Protein AF-A0A2S8FLD5-F1 (afdb_monomer_lite)

pLDDT: mean 77.01, std 14.25, range [37.88, 95.06]

Sequence (258 aa):
MNPDQPNADDIAAAADDPAMPPFTLRMLLVWVGICAVLLEFWRQSDSLPRDLPWQSLLGIQLILWSAGLSGLGMRLWWWKQGRNIPWQPGHWLLCLVGCIGLSAILTKLVQLLFWRVDPFPNEIGLWIQTNIPLAISSATSLVMWGVVFFAPMRHVWRLAILPDAILRAFSWGMTVFSGFAALLMDPNQSMAKFVLFSSYVSISTIRPLPILILALWDGVMNQRPRDWMHWAGVAAWSLLMLFPFLTALVVTLTGTND

Structure (mmCIF, N/CA/C/O backbone):
data_AF-A0A2S8FLD5-F1
#
_entry.id   AF-A0A2S8FLD5-F1
#
loop_
_atom_site.group_PDB
_atom_site.id
_atom_site.type_symbol
_atom_site.label_atom_id
_atom_site.label_alt_id
_atom_site.label_comp_id
_atom_site.label_asym_id
_atom_site.label_entity_id
_atom_site.label_seq_id
_atom_site.pdbx_PDB_ins_code
_atom_site.Cartn_x
_atom_site.Cartn_y
_atom_site.Cartn_z
_atom_site.occupancy
_atom_site.B_iso_or_equiv
_atom_site.auth_seq_id
_atom_site.auth_comp_id
_atom_site.auth_asym_id
_atom_site.auth_atom_id
_atom_site.pdbx_PDB_model_num
ATOM 1 N N . MET A 1 1 ? -11.614 4.992 52.021 1.00 45.34 1 MET A N 1
ATOM 2 C CA . MET A 1 1 ? -11.778 5.541 50.658 1.00 45.34 1 MET A CA 1
ATOM 3 C C . MET A 1 1 ? -10.534 5.181 49.880 1.00 45.34 1 MET A C 1
ATOM 5 O O . MET A 1 1 ? -9.449 5.481 50.359 1.00 45.34 1 MET A O 1
ATOM 9 N N . ASN A 1 2 ? -10.690 4.442 48.783 1.00 38.19 2 ASN A N 1
ATOM 10 C CA . ASN A 1 2 ? -9.573 4.006 47.953 1.00 38.19 2 ASN A CA 1
ATOM 11 C C . ASN A 1 2 ? -9.223 5.156 46.985 1.00 38.19 2 ASN A C 1
ATOM 13 O O . ASN A 1 2 ? -10.111 5.546 46.230 1.00 38.19 2 ASN A O 1
ATOM 17 N N . PRO A 1 3 ? -8.008 5.731 47.017 1.00 49.28 3 PRO A N 1
ATOM 18 C CA . PRO A 1 3 ? -7.628 6.863 46.162 1.00 49.28 3 PRO A CA 1
ATOM 19 C C . PRO A 1 3 ? -7.511 6.515 44.664 1.00 49.28 3 PRO A C 1
ATOM 21 O O . PRO A 1 3 ? -7.295 7.410 43.858 1.00 49.28 3 PRO A O 1
ATOM 24 N N . ASP A 1 4 ? -7.707 5.246 44.290 1.00 50.84 4 ASP A N 1
ATOM 25 C CA . ASP A 1 4 ? -7.587 4.748 42.911 1.00 50.84 4 ASP A CA 1
ATOM 26 C C . ASP A 1 4 ? -8.926 4.601 42.163 1.00 50.84 4 ASP A C 1
ATOM 28 O O . ASP A 1 4 ? -8.962 4.064 41.053 1.00 50.84 4 ASP A O 1
ATOM 32 N N . GLN A 1 5 ? -10.050 5.037 42.743 1.00 51.69 5 GLN A N 1
ATOM 33 C CA . GLN A 1 5 ? -11.307 5.114 41.993 1.00 51.69 5 GLN A CA 1
ATOM 34 C C . GLN A 1 5 ? -11.399 6.470 41.280 1.00 51.69 5 GLN A C 1
ATOM 36 O O . GLN A 1 5 ? -11.462 7.487 41.972 1.00 51.69 5 GLN A O 1
ATOM 41 N N . PRO A 1 6 ? -11.414 6.513 39.930 1.00 45.97 6 PRO A N 1
ATOM 42 C CA . PRO A 1 6 ? -11.627 7.759 39.204 1.00 45.97 6 PRO A CA 1
ATOM 43 C C . PRO A 1 6 ? -12.961 8.363 39.636 1.00 45.97 6 PRO A C 1
ATOM 45 O O . PRO A 1 6 ? -13.967 7.654 39.760 1.00 45.97 6 PRO A O 1
ATOM 48 N N . ASN A 1 7 ? -12.936 9.660 39.928 1.00 55.94 7 ASN A N 1
ATOM 49 C CA . ASN A 1 7 ? -14.075 10.371 40.478 1.00 55.94 7 ASN A CA 1
ATOM 50 C C . ASN A 1 7 ? -15.217 10.335 39.447 1.00 55.94 7 ASN A C 1
ATOM 52 O O . ASN A 1 7 ? -14.966 10.404 38.244 1.00 55.94 7 ASN A O 1
ATOM 56 N N . ALA A 1 8 ? -16.474 10.211 39.880 1.00 50.97 8 ALA A N 1
ATOM 57 C CA . ALA A 1 8 ? -17.614 10.148 38.951 1.00 50.97 8 ALA A CA 1
ATOM 58 C C . ALA A 1 8 ? -17.691 11.390 38.035 1.00 50.97 8 ALA A C 1
ATOM 60 O O . ALA A 1 8 ? -18.156 11.305 36.898 1.00 50.97 8 ALA A O 1
ATOM 61 N N . ASP A 1 9 ? -17.132 12.505 38.503 1.00 49.38 9 ASP A N 1
ATOM 62 C CA . ASP A 1 9 ? -17.003 13.758 37.764 1.00 49.38 9 ASP A CA 1
ATOM 63 C C . ASP A 1 9 ? -15.918 13.699 36.665 1.00 49.38 9 ASP A C 1
ATOM 65 O O . ASP A 1 9 ? -16.082 14.323 35.620 1.00 49.38 9 ASP A O 1
ATOM 69 N N . ASP A 1 10 ? -14.869 12.876 36.819 1.00 45.72 10 ASP A N 1
ATOM 70 C CA . ASP A 1 10 ? -13.863 12.624 35.769 1.00 45.72 10 ASP A CA 1
ATOM 71 C C . ASP A 1 10 ? -14.435 11.740 34.645 1.00 45.72 10 ASP A C 1
ATOM 73 O O . ASP A 1 10 ? -14.044 11.850 33.481 1.00 45.72 10 ASP A O 1
ATOM 77 N N . ILE A 1 11 ? -15.401 10.876 34.979 1.00 49.56 11 ILE A N 1
ATOM 78 C CA . ILE A 1 11 ? -16.135 10.045 34.012 1.00 49.56 11 ILE A CA 1
ATOM 79 C C . ILE A 1 11 ? -17.145 10.902 33.232 1.00 49.56 11 ILE A C 1
ATOM 81 O O . ILE A 1 11 ? -17.325 10.692 32.032 1.00 49.56 11 ILE A O 1
ATOM 85 N N . ALA A 1 12 ? -17.758 11.898 33.881 1.00 45.62 12 ALA A N 1
ATOM 86 C CA . ALA A 1 12 ? -18.627 12.873 33.224 1.00 45.62 12 ALA A CA 1
ATOM 87 C C . ALA A 1 12 ? -17.834 13.854 32.337 1.00 45.62 12 ALA A C 1
ATOM 89 O O . ALA A 1 12 ? -18.257 14.132 31.218 1.00 45.62 12 ALA A O 1
ATOM 90 N N . ALA A 1 13 ? -16.644 14.294 32.762 1.00 41.56 13 ALA A N 1
ATOM 91 C CA . ALA A 1 13 ? -15.757 15.121 31.937 1.00 41.56 13 ALA A CA 1
ATOM 92 C C . ALA A 1 13 ? -15.189 14.367 30.715 1.00 41.56 13 ALA A C 1
ATOM 94 O O . ALA A 1 13 ? -14.926 14.976 29.680 1.00 41.56 13 ALA A O 1
ATOM 95 N N . ALA A 1 14 ? -15.055 13.037 30.790 1.00 43.56 14 ALA A N 1
ATOM 96 C CA . ALA A 1 14 ? -14.698 12.194 29.646 1.00 43.56 14 ALA A CA 1
ATOM 97 C C . ALA A 1 14 ? -15.869 11.933 28.674 1.00 43.56 14 ALA A C 1
ATOM 99 O O . ALA A 1 14 ? -15.641 11.434 27.570 1.00 43.56 14 ALA A O 1
ATOM 100 N N . ALA A 1 15 ? -17.110 12.252 29.062 1.00 41.06 15 ALA A N 1
ATOM 101 C CA . ALA A 1 15 ? -18.289 12.117 28.206 1.00 41.06 15 ALA A CA 1
ATOM 102 C C . ALA A 1 15 ? -18.503 13.328 27.271 1.00 41.06 15 ALA A C 1
ATOM 104 O O . ALA A 1 15 ? -19.214 13.192 26.277 1.00 41.06 15 ALA A O 1
ATOM 105 N N . ASP A 1 16 ? -17.843 14.460 27.548 1.00 37.88 16 ASP A N 1
ATOM 106 C CA . ASP A 1 16 ? -17.910 15.709 26.767 1.00 37.88 16 ASP A CA 1
ATOM 107 C C . ASP A 1 16 ? -16.672 15.961 25.875 1.00 37.88 16 ASP A C 1
ATOM 109 O O . ASP A 1 16 ? -16.556 17.009 25.235 1.00 37.88 16 ASP A O 1
ATOM 113 N N . ASP A 1 17 ? -15.742 15.005 25.778 1.00 43.38 17 ASP A N 1
ATOM 114 C CA . ASP A 1 17 ? -14.592 15.106 24.868 1.00 43.38 17 ASP A CA 1
ATOM 115 C C . ASP A 1 17 ? -15.106 14.970 23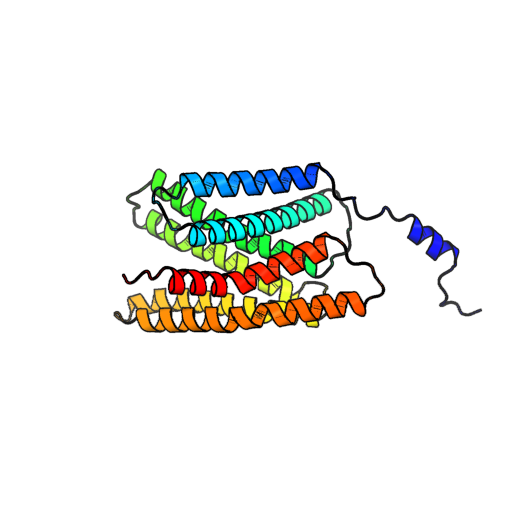.419 1.00 43.38 17 ASP A C 1
ATOM 117 O O . ASP A 1 17 ? -15.796 13.989 23.112 1.00 43.38 17 ASP A O 1
ATOM 121 N N . PRO A 1 18 ? -14.866 15.946 22.515 1.00 46.34 18 PRO A N 1
ATOM 122 C CA . PRO A 1 18 ? -15.622 16.076 21.284 1.00 46.34 18 PRO A CA 1
ATOM 123 C C . PRO A 1 18 ? -15.432 14.821 20.451 1.00 46.34 18 PRO A C 1
ATOM 125 O O . PRO A 1 18 ? -14.356 14.552 19.905 1.00 46.34 18 PRO A O 1
ATOM 128 N N . ALA A 1 19 ? -16.530 14.070 20.388 1.00 52.62 19 ALA A N 1
ATOM 129 C CA . ALA A 1 19 ? -16.703 12.875 19.607 1.00 52.62 19 ALA A CA 1
ATOM 130 C C . ALA A 1 19 ? -15.971 13.031 18.277 1.00 52.62 19 ALA A C 1
ATOM 132 O O . ALA A 1 19 ? -16.162 14.002 17.539 1.00 52.62 19 ALA A O 1
ATOM 133 N N . MET A 1 20 ? -15.089 12.069 18.027 1.00 53.31 20 MET A N 1
ATOM 134 C CA . MET A 1 20 ? -14.441 11.797 16.756 1.00 53.31 20 MET A CA 1
ATOM 135 C C . MET A 1 20 ? -15.226 12.395 15.580 1.00 53.31 20 MET A C 1
ATOM 137 O O . MET A 1 20 ? -16.418 12.103 15.451 1.00 53.31 20 MET A O 1
ATOM 141 N N . PRO A 1 21 ? -14.602 13.249 14.747 1.00 57.69 21 PRO A N 1
ATOM 142 C CA . PRO A 1 21 ? -15.335 14.050 13.783 1.00 57.69 21 PRO A CA 1
ATOM 143 C C . PRO A 1 21 ? -16.207 13.130 12.920 1.00 57.69 21 PRO A C 1
ATOM 145 O O . PRO A 1 21 ? -15.673 12.173 12.344 1.00 57.69 21 PRO A O 1
ATOM 148 N N . PRO A 1 22 ? -17.527 13.385 12.843 1.00 63.06 22 PRO A N 1
ATOM 149 C CA . PRO A 1 22 ? -18.427 12.542 12.073 1.00 63.06 22 PRO A CA 1
ATOM 150 C C . PRO A 1 22 ? -17.933 12.472 10.631 1.00 63.06 22 PRO A C 1
ATOM 152 O O . PRO A 1 22 ? -17.330 13.425 10.129 1.00 63.06 22 PRO A O 1
ATOM 155 N N . PHE A 1 23 ? -18.169 11.342 9.963 1.00 62.31 23 PHE A N 1
ATOM 156 C CA . PHE A 1 23 ? -17.836 11.190 8.550 1.00 62.31 23 PHE A CA 1
ATOM 157 C C . PHE A 1 23 ? -18.487 12.331 7.758 1.00 62.31 23 PHE A C 1
ATOM 159 O O . PHE A 1 23 ? -19.708 12.396 7.622 1.00 62.31 23 PHE A O 1
ATOM 166 N N . THR A 1 24 ? -17.679 13.288 7.300 1.00 69.56 24 THR A N 1
ATOM 167 C CA . THR A 1 24 ? -18.210 14.493 6.654 1.00 69.56 24 THR A CA 1
ATOM 168 C C . THR A 1 24 ? -18.365 14.271 5.157 1.00 69.56 24 THR A C 1
ATOM 170 O O . THR A 1 24 ? -17.561 13.588 4.526 1.00 69.56 24 THR A O 1
ATOM 173 N N . LEU A 1 25 ? -19.337 14.946 4.542 1.00 66.81 25 LEU A N 1
ATOM 174 C CA . LEU A 1 25 ? -19.495 14.953 3.085 1.00 66.81 25 LEU A CA 1
ATOM 175 C C . LEU A 1 25 ? -18.201 15.385 2.365 1.00 66.81 25 LEU A C 1
ATOM 177 O O . LEU A 1 25 ? -17.871 14.868 1.306 1.00 66.81 25 LEU A O 1
ATOM 181 N N . ARG A 1 26 ? -17.414 16.286 2.969 1.00 68.69 26 ARG A N 1
ATOM 182 C CA . ARG A 1 26 ? -16.113 16.721 2.430 1.00 68.69 26 ARG A CA 1
ATOM 183 C C . ARG A 1 26 ? -15.109 15.572 2.342 1.00 68.69 26 ARG A C 1
ATOM 185 O O . ARG A 1 26 ? -14.369 15.492 1.371 1.00 68.69 26 ARG A O 1
ATOM 192 N N . MET A 1 27 ? -15.101 14.677 3.329 1.00 67.19 27 MET A N 1
ATOM 193 C CA . MET A 1 27 ? -14.246 13.487 3.342 1.00 67.19 27 MET A CA 1
ATOM 194 C C . MET A 1 27 ? -14.635 12.505 2.233 1.00 67.19 27 MET A C 1
ATOM 196 O O . MET A 1 27 ? -13.754 11.992 1.544 1.00 67.19 27 MET A O 1
ATOM 200 N N . LEU A 1 28 ? -15.940 12.317 2.007 1.00 69.25 28 LEU A N 1
ATOM 201 C CA . LEU A 1 28 ? -16.456 11.544 0.875 1.00 69.25 28 LEU A CA 1
ATOM 202 C C . LEU A 1 28 ? -16.054 12.180 -0.463 1.00 69.25 28 LEU A C 1
ATOM 204 O O . LEU A 1 28 ? -15.576 11.481 -1.344 1.00 69.25 28 LEU A O 1
ATOM 208 N N . LEU A 1 29 ? -16.199 13.500 -0.611 1.00 69.62 29 LEU A N 1
ATOM 209 C CA . LEU A 1 29 ? -15.852 14.213 -1.845 1.00 69.62 29 LEU A CA 1
ATOM 210 C C . LEU A 1 29 ? -14.354 14.150 -2.160 1.00 69.62 29 LEU A C 1
ATOM 212 O O . LEU A 1 29 ? -13.991 13.996 -3.321 1.00 69.62 29 LEU A O 1
ATOM 216 N N . VAL A 1 30 ? -13.484 14.223 -1.146 1.00 70.44 30 VAL A N 1
ATOM 217 C CA . VAL A 1 30 ? -12.037 14.016 -1.324 1.00 70.44 30 VAL A CA 1
ATOM 218 C C . VAL A 1 30 ? -11.757 12.591 -1.795 1.00 70.44 30 VAL A C 1
ATOM 220 O O . VAL A 1 30 ? -10.992 12.406 -2.738 1.00 70.44 30 VAL A O 1
ATOM 223 N N . TRP A 1 31 ? -12.409 11.592 -1.194 1.00 69.75 31 TRP A N 1
ATOM 224 C CA . TRP A 1 31 ? -12.248 10.200 -1.606 1.00 69.75 31 TRP A CA 1
ATOM 225 C C . TRP A 1 31 ? -12.741 9.962 -3.037 1.00 69.75 31 TRP A C 1
ATOM 227 O O . TRP A 1 31 ? -11.999 9.431 -3.858 1.00 69.75 31 TRP A O 1
ATOM 237 N N . VAL A 1 32 ? -13.948 10.423 -3.368 1.00 68.56 32 VAL A N 1
ATOM 238 C CA . VAL A 1 32 ? -14.516 10.342 -4.721 1.00 68.56 32 VAL A CA 1
ATOM 239 C C . VAL A 1 32 ? -13.646 11.096 -5.725 1.00 68.56 32 VAL A C 1
ATOM 241 O O . VAL A 1 32 ? -13.417 10.588 -6.817 1.00 68.56 32 VAL A O 1
ATOM 244 N N . GLY A 1 33 ? -13.114 12.264 -5.359 1.00 64.19 33 GLY A N 1
ATOM 245 C CA . GLY A 1 33 ? -12.218 13.047 -6.207 1.00 64.19 33 GLY A CA 1
ATOM 246 C C . GLY A 1 33 ? -10.910 12.319 -6.511 1.00 64.19 33 GLY A C 1
ATOM 247 O O . GLY A 1 33 ? -10.516 12.238 -7.672 1.00 64.19 33 GLY A O 1
ATOM 248 N N . ILE A 1 34 ? -10.262 11.734 -5.499 1.00 73.38 34 ILE A N 1
ATOM 249 C CA . ILE A 1 34 ? -9.042 10.939 -5.702 1.00 73.38 34 ILE A CA 1
ATOM 250 C C . ILE A 1 34 ? -9.360 9.693 -6.545 1.00 73.38 34 ILE A C 1
ATOM 252 O O . ILE A 1 34 ? -8.641 9.426 -7.506 1.00 73.38 34 ILE A O 1
ATOM 256 N N . CYS A 1 35 ? -10.459 8.983 -6.265 1.00 74.44 35 CYS A N 1
ATOM 257 C CA . CYS A 1 35 ? -10.908 7.839 -7.065 1.00 74.44 35 CYS A CA 1
ATOM 258 C C . CYS A 1 35 ? -11.125 8.238 -8.528 1.00 74.44 35 CYS A C 1
ATOM 260 O O . CYS A 1 35 ? -10.630 7.563 -9.424 1.00 74.44 35 CYS A O 1
ATOM 262 N N . ALA A 1 36 ? -11.838 9.337 -8.775 1.00 61.72 36 ALA A N 1
ATOM 263 C CA . ALA A 1 36 ? -12.141 9.817 -10.116 1.00 61.72 36 ALA A CA 1
ATOM 264 C C . ALA A 1 36 ? -10.869 10.193 -10.885 1.00 61.72 36 ALA A C 1
ATOM 266 O O . ALA A 1 36 ? -10.721 9.795 -12.035 1.00 61.72 36 ALA A O 1
ATOM 267 N N . VAL A 1 37 ? -9.924 10.894 -10.248 1.00 64.94 37 VAL A N 1
ATOM 268 C CA . VAL A 1 37 ? -8.632 11.234 -10.865 1.00 64.94 37 VAL A CA 1
ATOM 269 C C . VAL A 1 37 ? -7.837 9.975 -11.197 1.00 64.94 37 VAL A C 1
ATOM 271 O O . VAL A 1 37 ? -7.275 9.882 -12.283 1.00 64.94 37 VAL A O 1
ATOM 274 N N . LEU A 1 38 ? -7.802 8.994 -10.295 1.00 73.19 38 LEU A N 1
ATOM 275 C CA . LEU A 1 38 ? -7.092 7.737 -10.522 1.00 73.19 38 LEU A CA 1
ATOM 276 C C . LEU A 1 38 ? -7.719 6.906 -11.647 1.00 73.19 38 LEU A C 1
ATOM 278 O O . LEU A 1 38 ? -6.993 6.373 -12.485 1.00 73.19 38 LEU A O 1
ATOM 282 N N . LEU A 1 39 ? -9.049 6.826 -11.689 1.00 72.44 39 LEU A N 1
ATOM 283 C CA . LEU A 1 39 ? -9.783 6.136 -12.750 1.00 72.44 39 LEU A CA 1
ATOM 284 C C . LEU A 1 39 ? -9.623 6.837 -14.101 1.00 72.44 39 LEU A C 1
ATOM 286 O O . LEU A 1 39 ? -9.410 6.165 -15.105 1.00 72.44 39 LEU A O 1
ATOM 290 N N . GLU A 1 40 ? -9.668 8.169 -14.137 1.00 68.50 40 GLU A N 1
ATOM 291 C CA . GLU A 1 40 ? -9.455 8.941 -15.365 1.00 68.50 40 GLU A CA 1
ATOM 292 C C . GLU A 1 40 ? -8.008 8.832 -15.855 1.00 68.50 40 GLU A C 1
ATOM 294 O O . GLU A 1 40 ? -7.767 8.623 -17.042 1.00 68.50 40 GLU A O 1
ATOM 299 N N . PHE A 1 41 ? -7.035 8.899 -14.945 1.00 63.53 41 PHE A N 1
ATOM 300 C CA . PHE A 1 41 ? -5.627 8.689 -15.271 1.00 63.53 41 PHE A CA 1
ATOM 301 C C . PHE A 1 41 ? -5.386 7.295 -15.856 1.00 63.53 41 PHE A C 1
ATOM 303 O O . PHE A 1 41 ? -4.655 7.147 -16.836 1.00 63.53 41 PHE A O 1
ATOM 310 N N . TRP A 1 42 ? -6.039 6.274 -15.297 1.00 67.75 42 TRP A N 1
ATOM 311 C CA . TRP A 1 42 ? -6.005 4.928 -15.856 1.00 67.75 42 TRP A CA 1
ATOM 312 C C . TRP A 1 42 ? -6.662 4.865 -17.239 1.00 67.75 42 TRP A C 1
ATOM 314 O O . TRP A 1 42 ? -6.032 4.376 -18.175 1.00 67.75 42 TRP A O 1
ATOM 324 N N . ARG A 1 43 ? -7.863 5.434 -17.401 1.00 67.44 43 ARG A N 1
ATOM 325 C CA . ARG A 1 43 ? -8.578 5.489 -18.687 1.00 67.44 43 ARG A CA 1
ATOM 326 C C . ARG A 1 43 ? -7.738 6.133 -19.792 1.00 67.44 43 ARG A C 1
ATOM 328 O O . ARG A 1 43 ? -7.812 5.709 -20.937 1.00 67.44 43 ARG A O 1
ATOM 335 N N . GLN A 1 44 ? -6.951 7.157 -19.464 1.00 61.97 44 GLN A N 1
ATOM 336 C CA . GLN A 1 44 ? -6.051 7.814 -20.418 1.00 61.97 44 GLN A CA 1
ATOM 337 C C . GLN A 1 44 ? -4.780 7.004 -20.714 1.00 61.97 44 GLN A C 1
ATOM 339 O O . GLN A 1 44 ? -4.170 7.199 -21.763 1.00 61.97 44 GLN A O 1
ATOM 344 N N . SER A 1 45 ? -4.372 6.120 -19.801 1.00 57.06 45 SER A N 1
ATOM 345 C CA . SER A 1 45 ? -3.140 5.330 -19.911 1.00 57.06 45 SER A CA 1
ATOM 346 C C . SER A 1 45 ? -3.334 3.983 -20.620 1.00 57.06 45 SER A C 1
ATOM 348 O O . SER A 1 45 ? -2.359 3.436 -21.131 1.00 57.06 45 SER A O 1
ATOM 350 N N . ASP A 1 46 ? -4.554 3.434 -20.650 1.00 58.25 46 ASP A N 1
ATOM 351 C CA . ASP A 1 46 ? -4.881 2.174 -21.337 1.00 58.25 46 ASP A CA 1
ATOM 352 C C . ASP A 1 46 ? -5.542 2.479 -22.697 1.00 58.25 46 ASP A C 1
ATOM 354 O O . ASP A 1 46 ? -6.720 2.817 -22.783 1.00 58.25 46 ASP A O 1
ATOM 358 N N . SER A 1 47 ? -4.771 2.375 -23.784 1.00 49.03 47 SER A N 1
ATOM 359 C CA . SER A 1 47 ? -5.265 2.499 -25.167 1.00 49.03 47 SER A CA 1
ATOM 360 C C . SER A 1 47 ? -5.696 1.161 -25.783 1.00 49.03 47 SER A C 1
ATOM 362 O O . SER A 1 47 ? -6.162 1.129 -26.923 1.00 49.03 47 SER A O 1
ATOM 364 N N . LEU A 1 48 ? -5.541 0.055 -25.048 1.00 51.28 48 LEU A N 1
ATOM 365 C CA . LEU A 1 48 ? -5.809 -1.302 -25.519 1.00 51.28 48 LEU A CA 1
ATOM 366 C C . LEU A 1 48 ? -7.070 -1.879 -24.855 1.00 51.28 48 LEU A C 1
ATOM 368 O O . LEU A 1 48 ? -7.238 -1.742 -23.641 1.00 51.28 48 LEU A O 1
ATOM 372 N N . PRO A 1 49 ? -7.942 -2.570 -25.611 1.00 55.78 49 PRO A N 1
ATOM 373 C CA . PRO A 1 49 ? -9.083 -3.277 -25.047 1.00 55.78 49 PRO A CA 1
ATOM 374 C C . PRO A 1 49 ? -8.584 -4.485 -24.241 1.00 55.78 49 PRO A C 1
ATOM 376 O O . PRO A 1 49 ? -8.387 -5.566 -24.783 1.00 55.78 49 PRO A O 1
ATOM 379 N N . ARG A 1 50 ? -8.329 -4.297 -22.943 1.00 62.31 50 ARG A N 1
ATOM 380 C CA . ARG A 1 50 ? -8.083 -5.405 -22.005 1.00 62.31 50 ARG A CA 1
ATOM 381 C C . ARG A 1 50 ? -9.400 -5.996 -21.513 1.00 62.31 50 ARG A C 1
ATOM 383 O O . ARG A 1 50 ? -10.378 -5.262 -21.364 1.00 62.31 50 ARG A O 1
ATOM 390 N N . ASP A 1 51 ? -9.389 -7.285 -21.184 1.00 73.12 51 ASP A N 1
ATOM 391 C CA . ASP A 1 51 ? -10.559 -8.012 -20.688 1.00 73.12 51 ASP A CA 1
ATOM 392 C C . ASP A 1 51 ? -11.179 -7.370 -19.432 1.00 73.12 51 ASP A C 1
ATOM 394 O O . ASP A 1 51 ? -10.482 -6.880 -18.535 1.00 73.12 51 ASP A O 1
ATOM 398 N N . LEU A 1 52 ? -12.513 -7.429 -19.334 1.00 76.00 52 LEU A N 1
ATOM 399 C CA . LEU A 1 52 ? -13.313 -6.907 -18.214 1.00 76.00 52 LEU A CA 1
ATOM 400 C C . LEU A 1 52 ? -12.783 -7.301 -16.811 1.00 76.00 52 LEU A C 1
ATOM 402 O O . LEU A 1 52 ? -12.775 -6.437 -15.923 1.00 76.00 52 LEU A O 1
ATOM 406 N N . PRO A 1 53 ? -12.312 -8.546 -16.561 1.00 75.81 53 PRO A N 1
ATOM 407 C CA . PRO A 1 53 ? -11.781 -8.938 -15.255 1.00 75.81 53 PRO A CA 1
ATOM 408 C C . PRO A 1 53 ? -10.517 -8.163 -14.872 1.00 75.81 53 PRO A C 1
ATOM 410 O O . PRO A 1 53 ? -10.353 -7.783 -13.712 1.00 75.81 53 PRO A O 1
ATOM 413 N N . TRP A 1 54 ? -9.649 -7.871 -15.844 1.00 78.94 54 TRP A N 1
ATOM 414 C CA . TRP A 1 54 ? -8.430 -7.099 -15.616 1.00 78.94 54 TRP A CA 1
ATOM 415 C C . TRP A 1 54 ? -8.745 -5.638 -15.285 1.00 78.94 54 TRP A C 1
ATOM 417 O O . TRP A 1 54 ? -8.207 -5.086 -14.324 1.00 78.94 54 TRP A O 1
ATOM 427 N N . GLN A 1 55 ? -9.675 -5.029 -16.026 1.00 78.00 55 GLN A N 1
ATOM 428 C CA . GLN A 1 55 ? -10.132 -3.661 -15.757 1.00 78.00 55 GLN A CA 1
ATOM 429 C C . GLN A 1 55 ? -10.782 -3.543 -14.371 1.00 78.00 55 GLN A C 1
ATOM 431 O O . GLN A 1 55 ? -10.507 -2.604 -13.625 1.00 78.00 55 GLN A O 1
ATOM 436 N N . SER A 1 56 ? -11.594 -4.533 -13.991 1.00 78.81 56 SER A N 1
ATOM 437 C CA . SER A 1 56 ? -12.236 -4.588 -12.671 1.00 78.81 56 SER A CA 1
ATOM 438 C C . SER A 1 56 ? -11.207 -4.696 -11.544 1.00 78.81 56 SER A C 1
ATOM 440 O O . SER A 1 56 ? -11.314 -3.999 -10.535 1.00 78.81 56 SER A O 1
ATOM 442 N N . LEU A 1 57 ? -10.176 -5.526 -11.730 1.00 81.25 57 LEU A N 1
ATOM 443 C CA . LEU A 1 57 ? -9.089 -5.684 -10.769 1.00 81.25 57 LEU A CA 1
ATOM 444 C C . LEU A 1 57 ? -8.313 -4.371 -10.572 1.00 81.25 57 LEU A C 1
ATOM 446 O O . LEU A 1 57 ? -8.078 -3.959 -9.435 1.00 81.25 57 LEU A O 1
ATOM 450 N N . LEU A 1 58 ? -7.974 -3.678 -11.661 1.00 80.00 58 LEU A N 1
ATOM 451 C CA . LEU A 1 58 ? -7.333 -2.363 -11.592 1.00 80.00 58 LEU A CA 1
ATOM 452 C C . LEU A 1 58 ? -8.238 -1.318 -10.927 1.00 80.00 58 LEU A C 1
ATOM 454 O O . LEU A 1 58 ? -7.770 -0.557 -10.082 1.00 80.00 58 LEU A O 1
ATOM 458 N N . GLY A 1 59 ? -9.539 -1.323 -11.224 1.00 80.50 59 GLY A N 1
ATOM 459 C CA . GLY A 1 59 ? -10.517 -0.465 -10.552 1.00 80.50 59 GLY A CA 1
ATOM 460 C C . GLY A 1 59 ? -10.517 -0.665 -9.034 1.00 80.50 59 GLY A C 1
ATOM 461 O O . GLY A 1 59 ? -10.431 0.307 -8.282 1.00 80.50 59 GLY A O 1
ATOM 462 N N . ILE A 1 60 ? -10.517 -1.921 -8.571 1.00 83.19 60 ILE A N 1
ATOM 463 C CA . ILE A 1 60 ? -10.401 -2.255 -7.143 1.00 83.19 60 ILE A CA 1
ATOM 464 C C . ILE A 1 60 ? -9.095 -1.694 -6.566 1.00 83.19 60 ILE A C 1
ATOM 466 O O . ILE A 1 60 ? -9.120 -1.041 -5.523 1.00 83.19 60 ILE A O 1
ATOM 470 N N . GLN A 1 61 ? -7.963 -1.885 -7.247 1.00 85.81 61 GLN A N 1
ATOM 471 C CA . GLN A 1 61 ? -6.664 -1.376 -6.796 1.00 85.81 61 GLN A CA 1
ATOM 472 C C . GLN A 1 61 ? -6.663 0.147 -6.607 1.00 85.81 61 GLN A C 1
ATOM 474 O O . GLN A 1 61 ? -6.202 0.646 -5.578 1.00 85.81 61 GLN A O 1
ATOM 479 N N . LEU A 1 62 ? -7.210 0.884 -7.575 1.00 85.25 62 LEU A N 1
ATOM 480 C CA . LEU A 1 62 ? -7.274 2.345 -7.537 1.00 85.25 62 LEU A CA 1
ATOM 481 C C . LEU A 1 62 ? -8.200 2.838 -6.420 1.00 85.25 62 LEU A C 1
ATOM 483 O O . LEU A 1 62 ? -7.852 3.793 -5.725 1.00 85.25 62 LEU A O 1
ATOM 487 N N . ILE A 1 63 ? -9.327 2.160 -6.181 1.00 85.62 63 ILE A N 1
ATOM 488 C CA . ILE A 1 63 ? -10.228 2.468 -5.059 1.00 85.62 63 ILE A CA 1
ATOM 489 C C . ILE A 1 63 ? -9.508 2.278 -3.718 1.00 85.62 63 ILE A C 1
ATOM 491 O O . ILE A 1 63 ? -9.600 3.145 -2.843 1.00 85.62 63 ILE A O 1
ATOM 495 N N . LEU A 1 64 ? -8.757 1.183 -3.560 1.00 89.12 64 LEU A N 1
ATOM 496 C CA . LEU A 1 64 ? -7.976 0.911 -2.349 1.00 89.12 64 LEU A CA 1
ATOM 497 C C . LEU A 1 64 ? -6.919 1.990 -2.109 1.00 89.12 64 LEU A C 1
ATOM 499 O O . LEU A 1 64 ? -6.823 2.533 -1.006 1.00 89.12 64 LEU A O 1
ATOM 503 N N . TRP A 1 65 ? -6.156 2.345 -3.144 1.00 89.94 65 TRP A N 1
ATOM 504 C CA . TRP A 1 65 ? -5.165 3.419 -3.063 1.00 89.94 65 TRP A CA 1
ATOM 505 C C . TRP A 1 65 ? -5.809 4.756 -2.741 1.00 89.94 65 TRP A C 1
ATOM 507 O O . TRP A 1 65 ? -5.310 5.487 -1.887 1.00 89.94 65 TRP A O 1
ATOM 517 N N . SER A 1 66 ? -6.950 5.054 -3.353 1.00 88.56 66 SER A N 1
ATOM 518 C CA . SER A 1 66 ? -7.698 6.267 -3.071 1.00 88.56 66 SER A CA 1
ATOM 519 C C . SER A 1 66 ? -8.175 6.330 -1.624 1.00 88.56 66 SER A C 1
ATOM 521 O O . SER A 1 66 ? -8.100 7.397 -1.011 1.00 88.56 66 SER A O 1
ATOM 523 N N . ALA A 1 67 ? -8.644 5.215 -1.060 1.00 88.69 67 ALA A N 1
ATOM 524 C CA . ALA A 1 67 ? -9.050 5.149 0.339 1.00 88.69 67 ALA A CA 1
ATOM 525 C C . ALA A 1 67 ? -7.844 5.375 1.265 1.00 88.69 67 ALA A C 1
ATOM 527 O O . ALA A 1 67 ? -7.917 6.173 2.203 1.00 88.69 67 ALA A O 1
ATOM 528 N N . GLY A 1 68 ? -6.707 4.745 0.957 1.00 92.25 68 GLY A N 1
ATOM 529 C CA . GLY A 1 68 ? -5.465 4.913 1.708 1.00 92.25 68 GLY A CA 1
ATOM 530 C C . GLY A 1 68 ? -4.908 6.339 1.661 1.00 92.25 68 GLY A C 1
ATOM 531 O O . GLY A 1 68 ? -4.567 6.905 2.700 1.00 92.25 68 GLY A O 1
ATOM 532 N N . LEU A 1 69 ? -4.865 6.957 0.477 1.00 91.19 69 LEU A N 1
ATOM 533 C CA . LEU A 1 69 ? -4.455 8.354 0.285 1.00 91.19 69 LEU A CA 1
ATOM 534 C C . LEU A 1 69 ? -5.380 9.320 1.028 1.00 91.19 69 LEU A C 1
ATOM 536 O O . LEU A 1 69 ? -4.908 10.277 1.639 1.00 91.19 69 LEU A O 1
ATOM 540 N N . SER A 1 70 ? -6.687 9.046 1.015 1.00 89.38 70 SER A N 1
ATOM 541 C CA . SER A 1 70 ? -7.676 9.826 1.767 1.00 89.38 70 SER A CA 1
ATOM 542 C C . SER A 1 70 ? -7.428 9.726 3.272 1.00 89.38 70 SER A C 1
ATOM 544 O O . SER A 1 70 ? -7.397 10.748 3.955 1.00 89.38 70 SER A O 1
ATOM 546 N N . GLY A 1 71 ? -7.187 8.516 3.788 1.00 89.44 71 GLY A N 1
ATOM 547 C CA . GLY A 1 71 ? -6.852 8.290 5.195 1.00 89.44 71 GLY A CA 1
ATOM 548 C C . GLY A 1 71 ? -5.558 8.984 5.618 1.00 89.44 71 GLY A C 1
ATOM 549 O O . GLY A 1 71 ? -5.529 9.666 6.646 1.00 89.44 71 GLY A O 1
ATOM 550 N N . LEU A 1 72 ? -4.515 8.879 4.790 1.00 90.94 72 LEU A N 1
ATOM 551 C CA . LEU A 1 72 ? -3.239 9.564 4.985 1.00 90.94 72 LEU A CA 1
ATOM 552 C C . LEU A 1 72 ? -3.433 11.089 4.997 1.00 90.94 72 LEU A C 1
ATOM 554 O O . LEU A 1 72 ? -3.020 11.760 5.942 1.00 90.94 72 LEU A O 1
ATOM 558 N N . GLY A 1 73 ? -4.126 11.636 3.996 1.00 89.00 73 GLY A N 1
ATOM 559 C CA . GLY A 1 73 ? -4.411 13.065 3.876 1.00 89.00 73 GLY A CA 1
ATOM 560 C C . GLY A 1 73 ? -5.222 13.614 5.050 1.00 89.00 73 GLY A C 1
ATOM 561 O O . GLY A 1 73 ? -4.863 14.654 5.604 1.00 89.00 73 GLY A O 1
ATOM 562 N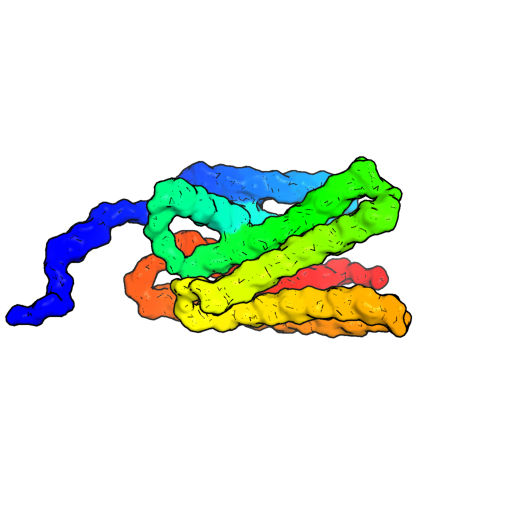 N . MET A 1 74 ? -6.262 12.898 5.492 1.00 88.56 74 MET A N 1
ATOM 563 C CA . MET A 1 74 ? -7.037 13.272 6.682 1.00 88.56 74 MET A CA 1
ATOM 564 C C . MET A 1 74 ? -6.171 13.286 7.939 1.00 88.56 74 MET A C 1
ATOM 566 O O . MET A 1 74 ? -6.260 14.230 8.721 1.00 88.56 74 MET A O 1
ATOM 570 N N . ARG A 1 75 ? -5.298 12.289 8.121 1.00 88.31 75 ARG A N 1
ATOM 571 C CA . ARG A 1 75 ? -4.390 12.219 9.273 1.00 88.31 75 ARG A CA 1
ATOM 572 C C . ARG A 1 75 ? -3.367 13.351 9.275 1.00 88.31 75 ARG A C 1
ATOM 574 O O . ARG A 1 75 ? -3.189 13.987 10.313 1.00 88.31 75 ARG A O 1
ATOM 581 N N . LEU A 1 76 ? -2.758 13.658 8.127 1.00 89.31 76 LEU A N 1
ATOM 582 C CA . LEU A 1 76 ? -1.877 14.823 7.997 1.00 89.31 76 LEU A CA 1
ATOM 583 C C . LEU A 1 76 ? -2.630 16.128 8.273 1.00 89.31 76 LEU A C 1
ATOM 585 O O . LEU A 1 76 ? -2.103 17.011 8.949 1.00 89.31 76 LEU A O 1
ATOM 589 N N . TRP A 1 77 ? -3.852 16.262 7.758 1.00 86.69 77 TRP A N 1
ATOM 590 C CA . TRP A 1 77 ? -4.666 17.452 7.974 1.00 86.69 77 TRP A CA 1
ATOM 591 C C . TRP A 1 77 ? -5.039 17.626 9.449 1.00 86.69 77 TRP A C 1
ATOM 593 O O . TRP A 1 77 ? -4.848 18.707 9.995 1.00 86.69 77 TRP A O 1
ATOM 603 N N . TRP A 1 78 ? -5.491 16.569 10.125 1.00 86.44 78 TRP A N 1
ATOM 604 C CA . TRP A 1 78 ? -5.794 16.602 11.557 1.00 86.44 78 TRP A CA 1
ATOM 605 C C . TRP A 1 78 ? -4.579 16.944 12.406 1.00 86.44 78 TRP A C 1
ATOM 607 O O . TRP A 1 78 ? -4.694 17.784 13.296 1.00 86.44 78 TRP A O 1
ATOM 617 N N . TRP A 1 79 ? -3.419 16.369 12.085 1.00 85.19 79 TRP A N 1
ATOM 618 C CA . TRP A 1 79 ? -2.169 16.714 12.754 1.00 85.19 79 TRP A CA 1
ATOM 619 C C . TRP A 1 79 ? -1.833 18.203 12.593 1.00 85.19 79 TRP A C 1
ATOM 621 O O . TRP A 1 79 ? -1.565 18.877 13.585 1.00 85.19 79 TRP A O 1
ATOM 631 N N . LYS A 1 80 ? -1.954 18.752 11.375 1.00 87.75 80 LYS A N 1
ATOM 632 C CA . LYS A 1 80 ? -1.766 20.192 11.118 1.00 87.75 80 LYS A CA 1
ATOM 633 C C . LYS A 1 80 ? -2.761 21.082 11.866 1.00 87.75 80 LYS A C 1
ATOM 635 O O . LYS A 1 80 ? -2.426 22.211 12.196 1.00 87.75 80 LYS A O 1
ATOM 640 N N . GLN A 1 81 ? -3.972 20.593 12.114 1.00 86.00 81 GLN A N 1
ATOM 641 C CA . GLN A 1 81 ? -5.009 21.300 12.872 1.00 86.00 81 GLN A CA 1
ATOM 642 C C . GLN A 1 81 ? -4.889 21.090 14.392 1.00 86.00 81 GLN A C 1
ATOM 644 O O . GLN A 1 81 ? -5.791 21.484 15.126 1.00 86.00 81 GLN A O 1
ATOM 649 N N . GLY A 1 82 ? -3.829 20.429 14.875 1.00 85.00 82 GLY A N 1
ATOM 650 C CA . GLY A 1 82 ? -3.638 20.137 16.299 1.00 85.00 82 GLY A CA 1
ATOM 651 C C . GLY A 1 82 ? -4.664 19.158 16.882 1.00 85.00 82 GLY A C 1
ATOM 652 O O . GLY A 1 82 ? -4.795 19.060 18.099 1.00 85.00 82 GLY A O 1
ATOM 653 N N . ARG A 1 83 ? -5.410 18.428 16.041 1.00 81.81 83 ARG A N 1
ATOM 654 C CA . ARG A 1 83 ? -6.422 17.464 16.494 1.00 81.81 83 ARG A CA 1
ATOM 655 C C . ARG A 1 83 ? -5.754 16.153 16.888 1.00 81.81 83 ARG A C 1
ATOM 657 O O . ARG A 1 83 ? -5.205 15.452 16.036 1.00 81.81 83 ARG A O 1
ATOM 664 N N . ASN A 1 84 ? -5.852 15.791 18.163 1.00 77.50 84 ASN A N 1
ATOM 665 C CA . ASN A 1 84 ? -5.234 14.582 18.699 1.00 77.50 84 ASN A CA 1
ATOM 666 C C . ASN A 1 84 ? -6.213 13.395 18.711 1.00 77.50 84 ASN A C 1
ATOM 668 O O .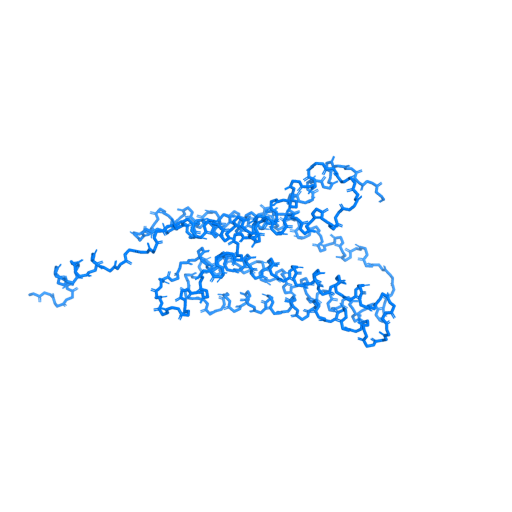 ASN A 1 84 ? -6.718 12.996 19.755 1.00 77.50 84 ASN A O 1
ATOM 672 N N . ILE A 1 85 ? -6.517 12.838 17.533 1.00 78.81 85 ILE A N 1
ATOM 673 C CA . ILE A 1 85 ? -7.374 11.646 17.437 1.00 78.81 85 ILE A CA 1
ATOM 674 C C . ILE A 1 85 ? -6.527 10.404 17.734 1.00 78.81 85 ILE A C 1
ATOM 676 O O . ILE A 1 85 ? -5.556 10.165 17.001 1.00 78.81 85 ILE A O 1
ATOM 680 N N . PRO A 1 86 ? -6.901 9.571 18.726 1.00 84.25 86 PRO A N 1
ATOM 681 C CA . PRO A 1 86 ? -6.114 8.410 19.115 1.00 84.25 86 PRO A CA 1
ATOM 682 C C . PRO A 1 86 ? -5.886 7.482 17.920 1.00 84.25 86 PRO A C 1
ATOM 684 O O . PRO A 1 86 ? -6.797 7.184 17.142 1.00 84.25 86 PRO A O 1
ATOM 687 N N . TRP A 1 87 ? -4.642 7.037 17.761 1.00 87.69 87 TRP A N 1
ATOM 688 C CA . TRP A 1 87 ? -4.276 6.098 16.710 1.00 87.69 87 TRP A CA 1
ATOM 689 C C . TRP A 1 87 ? -4.834 4.713 17.021 1.00 87.69 87 TRP A C 1
ATOM 691 O O . TRP A 1 87 ? -4.519 4.114 18.049 1.00 87.69 87 TRP A O 1
ATOM 701 N N . GLN A 1 88 ? -5.635 4.184 16.102 1.00 91.38 88 GLN A N 1
ATOM 702 C CA . GLN A 1 88 ? -6.074 2.795 16.109 1.00 91.38 88 GLN A CA 1
ATOM 703 C C . GLN A 1 88 ? -5.280 1.997 15.061 1.00 91.38 88 GLN A C 1
ATOM 705 O O . GLN A 1 88 ? -4.811 2.574 14.078 1.00 91.38 88 GLN A O 1
ATOM 710 N N . PRO A 1 89 ? -5.133 0.668 15.219 1.00 91.31 89 PRO A N 1
ATOM 711 C CA . PRO A 1 89 ? -4.352 -0.154 14.290 1.00 91.31 89 PRO A CA 1
ATOM 712 C C . PRO A 1 89 ? -4.779 -0.005 12.825 1.00 91.31 89 PRO A C 1
ATOM 714 O O . PRO A 1 89 ? -3.940 0.233 11.962 1.00 91.31 89 PRO A O 1
ATOM 717 N N . GLY A 1 90 ? -6.085 -0.026 12.549 1.00 92.06 90 GLY A N 1
ATOM 718 C CA . GLY A 1 90 ? -6.611 0.187 11.204 1.00 92.06 90 GLY A CA 1
ATOM 719 C C . GLY A 1 90 ? -6.246 1.545 10.593 1.00 92.06 90 GLY A C 1
ATOM 720 O O . GLY A 1 90 ? -6.077 1.631 9.385 1.00 92.06 90 GLY A O 1
ATOM 721 N N . HIS A 1 91 ? -6.001 2.597 11.382 1.00 93.56 91 HIS A N 1
ATOM 722 C CA . HIS A 1 91 ? -5.516 3.874 10.834 1.00 93.56 91 HIS A CA 1
ATOM 723 C C . HIS A 1 91 ? -4.105 3.757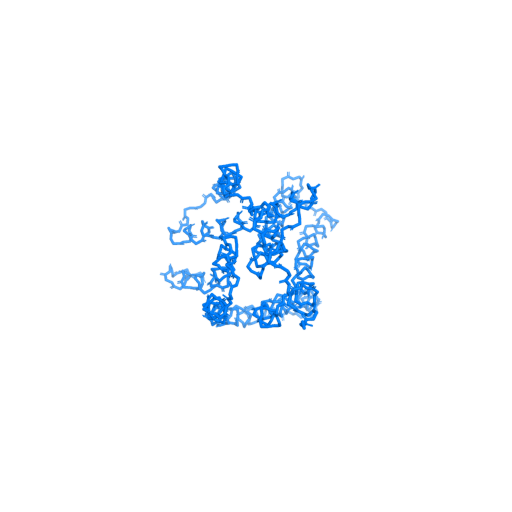 10.274 1.00 93.56 91 HIS A C 1
ATOM 725 O O . HIS A 1 91 ? -3.831 4.300 9.207 1.00 93.56 91 HIS A O 1
ATOM 731 N N . TRP A 1 92 ? -3.224 3.030 10.966 1.00 94.12 92 TRP A N 1
ATOM 732 C CA . TRP A 1 92 ? -1.882 2.737 10.465 1.00 94.12 92 TRP A CA 1
ATOM 733 C C . TRP A 1 92 ? -1.953 1.927 9.176 1.00 94.12 92 TRP A C 1
ATOM 735 O O . TRP A 1 92 ? -1.291 2.284 8.206 1.00 94.12 92 TRP A O 1
ATOM 745 N N . LEU A 1 93 ? -2.805 0.898 9.140 1.00 94.75 93 LEU A N 1
ATOM 746 C CA . LEU A 1 93 ? -3.026 0.088 7.941 1.00 94.75 93 LEU A CA 1
ATOM 747 C C . LEU A 1 93 ? -3.520 0.944 6.769 1.00 94.75 93 LEU A C 1
ATOM 749 O O . LEU A 1 93 ? -2.944 0.878 5.687 1.00 94.75 93 LEU A O 1
ATOM 753 N N . LEU A 1 94 ? -4.517 1.806 6.990 1.00 94.75 94 LEU A N 1
ATOM 754 C CA . LEU A 1 94 ? -5.048 2.701 5.960 1.00 94.75 94 LEU A CA 1
ATOM 755 C C . LEU A 1 94 ? -3.973 3.660 5.428 1.00 94.75 94 LEU A C 1
ATOM 757 O O . LEU A 1 94 ? -3.824 3.814 4.216 1.00 94.75 94 LEU A O 1
ATOM 761 N N . CYS A 1 95 ? -3.183 4.264 6.320 1.00 94.62 95 CYS A N 1
ATOM 762 C CA . CYS A 1 95 ? -2.065 5.122 5.932 1.00 94.62 95 CYS A CA 1
ATOM 763 C C . CYS A 1 95 ? -1.004 4.352 5.134 1.00 94.62 95 CYS A C 1
ATOM 765 O O . CYS A 1 95 ? -0.505 4.877 4.142 1.00 94.62 95 CYS A O 1
ATOM 767 N N . LEU A 1 96 ? -0.691 3.108 5.515 1.00 94.81 96 LEU A N 1
ATOM 768 C CA . LEU A 1 96 ? 0.242 2.262 4.770 1.00 94.81 96 LEU A CA 1
ATOM 769 C C . LEU A 1 96 ? -0.286 1.914 3.372 1.00 94.81 96 LEU A C 1
ATOM 771 O O . LEU A 1 96 ? 0.487 1.993 2.417 1.00 94.81 96 LEU A O 1
ATOM 775 N N . VAL A 1 97 ? -1.584 1.609 3.218 1.00 94.56 97 VAL A N 1
ATOM 776 C CA . VAL A 1 97 ? -2.212 1.464 1.886 1.00 94.56 97 VAL A CA 1
ATOM 777 C C . VAL A 1 97 ? -1.996 2.738 1.064 1.00 94.56 97 VAL A C 1
ATOM 779 O O . VAL A 1 97 ? -1.620 2.660 -0.105 1.00 94.56 97 VAL A O 1
ATOM 782 N N . GLY A 1 98 ? -2.175 3.908 1.684 1.00 93.31 98 GLY A N 1
ATOM 783 C CA . GLY A 1 98 ? -1.936 5.205 1.054 1.00 93.31 98 GLY A CA 1
ATOM 784 C C . GLY A 1 98 ? -0.489 5.397 0.611 1.00 93.31 98 GLY A C 1
ATOM 785 O O . GLY A 1 98 ? -0.255 5.803 -0.521 1.00 93.31 98 GLY A O 1
ATOM 786 N N . CYS A 1 99 ? 0.485 5.056 1.457 1.00 93.62 99 CYS A N 1
ATOM 787 C CA . CYS A 1 99 ? 1.906 5.120 1.110 1.00 93.62 99 CYS A CA 1
ATOM 788 C C . CYS A 1 99 ? 2.258 4.181 -0.053 1.00 93.62 99 CYS A C 1
ATOM 790 O O . CYS A 1 99 ? 2.978 4.584 -0.964 1.00 93.62 99 CYS A O 1
ATOM 792 N N . ILE A 1 100 ? 1.724 2.956 -0.052 1.00 91.69 100 ILE A N 1
ATOM 793 C CA . ILE A 1 100 ? 1.935 1.978 -1.129 1.00 91.69 100 ILE A CA 1
ATOM 794 C C . ILE A 1 100 ? 1.320 2.474 -2.444 1.00 91.69 100 ILE A C 1
ATOM 796 O O . ILE A 1 100 ? 1.965 2.389 -3.488 1.00 91.69 100 ILE A O 1
ATOM 800 N N . GLY A 1 101 ? 0.104 3.022 -2.401 1.00 90.00 101 GLY A N 1
ATOM 801 C CA . GLY A 1 101 ? -0.543 3.604 -3.576 1.00 90.00 101 GLY A CA 1
ATOM 802 C C . GLY A 1 101 ? 0.196 4.833 -4.103 1.00 90.00 101 GLY A C 1
ATOM 803 O O . GLY A 1 101 ? 0.481 4.917 -5.296 1.00 90.00 101 GLY A O 1
ATOM 804 N N . LEU A 1 102 ? 0.580 5.752 -3.211 1.00 90.25 102 LEU A N 1
ATOM 805 C CA . LEU A 1 102 ? 1.346 6.951 -3.557 1.00 90.25 102 LEU A CA 1
ATOM 806 C C . LEU A 1 102 ? 2.661 6.593 -4.250 1.00 90.25 102 LEU A C 1
ATOM 808 O O . LEU A 1 102 ? 3.012 7.214 -5.246 1.00 90.25 102 LEU A O 1
ATOM 812 N N . SER A 1 103 ? 3.356 5.577 -3.741 1.00 89.81 103 SER A N 1
ATOM 813 C CA . SER A 1 103 ? 4.590 5.048 -4.319 1.00 89.81 103 SER A CA 1
ATOM 814 C C . SER A 1 103 ? 4.406 4.663 -5.788 1.00 89.81 103 SER A C 1
ATOM 816 O O . SER A 1 103 ? 5.095 5.189 -6.661 1.00 89.81 103 SER A O 1
ATOM 818 N N . ALA A 1 104 ? 3.397 3.837 -6.079 1.00 85.69 104 ALA A N 1
ATOM 819 C CA . ALA A 1 104 ? 3.097 3.399 -7.439 1.00 85.69 104 ALA A CA 1
ATOM 820 C C . ALA A 1 104 ? 2.684 4.561 -8.359 1.00 85.69 104 ALA A C 1
ATOM 822 O O . ALA A 1 104 ? 3.149 4.640 -9.499 1.00 85.69 104 ALA A O 1
ATOM 823 N N . ILE A 1 105 ? 1.853 5.483 -7.861 1.00 85.12 105 ILE A N 1
ATOM 824 C CA . ILE A 1 105 ? 1.406 6.666 -8.611 1.00 85.12 105 ILE A CA 1
ATOM 825 C C . ILE A 1 105 ? 2.596 7.567 -8.949 1.00 85.12 105 ILE A C 1
ATOM 827 O O . ILE A 1 105 ? 2.766 7.941 -10.107 1.00 85.12 105 ILE A O 1
ATOM 831 N N . LEU A 1 106 ? 3.449 7.884 -7.971 1.00 87.31 106 LEU A N 1
ATOM 832 C CA . LEU A 1 106 ? 4.631 8.720 -8.185 1.00 87.31 106 LEU A CA 1
ATOM 833 C C . LEU A 1 106 ? 5.608 8.061 -9.157 1.00 87.31 106 LEU A C 1
ATOM 835 O O . LEU A 1 106 ? 6.089 8.731 -10.065 1.00 87.31 106 LEU A O 1
ATOM 839 N N . THR A 1 107 ? 5.853 6.753 -9.035 1.00 84.38 107 THR A N 1
ATOM 840 C CA . THR A 1 107 ? 6.670 6.011 -10.004 1.00 84.38 107 THR A CA 1
ATOM 841 C C . THR A 1 107 ? 6.120 6.146 -11.424 1.00 84.38 107 THR A C 1
ATOM 843 O O . THR A 1 107 ? 6.886 6.419 -12.348 1.00 84.38 107 THR A O 1
ATOM 846 N N . LYS A 1 108 ? 4.803 6.003 -11.613 1.00 81.00 108 LYS A N 1
ATOM 847 C CA . LYS A 1 108 ? 4.173 6.132 -12.935 1.00 81.00 108 LYS A CA 1
ATOM 848 C C . LYS A 1 108 ? 4.207 7.558 -13.471 1.00 81.00 108 LYS A C 1
ATOM 850 O O . LYS A 1 108 ? 4.503 7.747 -14.646 1.00 81.00 108 LYS A O 1
ATOM 855 N N . LEU A 1 109 ? 3.963 8.553 -12.622 1.00 82.44 109 LEU A N 1
ATOM 856 C CA . LEU A 1 109 ? 4.060 9.962 -13.002 1.00 82.44 109 LEU A CA 1
ATOM 857 C C . LEU A 1 109 ? 5.481 10.336 -13.414 1.00 82.44 109 LEU A C 1
ATOM 859 O O . LEU A 1 109 ? 5.653 11.005 -14.425 1.00 82.44 109 LEU A O 1
ATOM 863 N N . VAL A 1 110 ? 6.491 9.867 -12.678 1.00 81.56 110 VAL A N 1
ATOM 864 C CA . VAL A 1 110 ? 7.903 10.049 -13.035 1.00 81.56 110 VAL A CA 1
ATOM 865 C C . VAL A 1 110 ? 8.176 9.427 -14.404 1.00 81.56 110 VAL A C 1
ATOM 867 O O . VAL A 1 110 ? 8.670 10.121 -15.286 1.00 81.56 110 VAL A O 1
ATOM 870 N N . GLN A 1 111 ? 7.783 8.167 -14.623 1.00 78.00 111 GLN A N 1
ATOM 871 C CA . GLN A 1 111 ? 7.948 7.495 -15.920 1.00 78.00 111 GLN A CA 1
ATOM 872 C C . GLN A 1 111 ? 7.292 8.278 -17.069 1.00 78.00 111 GLN A C 1
ATOM 874 O O . GLN A 1 111 ? 7.923 8.487 -18.100 1.00 78.00 111 GLN A O 1
ATOM 879 N N . LEU A 1 112 ? 6.058 8.755 -16.885 1.00 78.50 112 LEU A N 1
ATOM 880 C CA . LEU A 1 112 ? 5.321 9.504 -17.908 1.00 78.50 112 LEU A CA 1
ATOM 881 C C . LEU A 1 112 ? 5.897 10.900 -18.170 1.00 78.50 112 LEU A C 1
ATOM 883 O O . LEU A 1 112 ? 5.982 11.316 -19.325 1.00 78.50 112 LEU A O 1
ATOM 887 N N . LEU A 1 113 ? 6.300 11.623 -17.121 1.00 80.69 113 LEU A N 1
ATOM 888 C CA . LEU A 1 113 ? 6.957 12.925 -17.250 1.00 80.69 113 LEU A CA 1
ATOM 889 C C . LEU A 1 113 ? 8.248 12.790 -18.051 1.00 80.69 113 LEU A C 1
ATOM 891 O O . LEU A 1 113 ? 8.460 13.545 -18.995 1.00 80.69 113 LEU A O 1
ATOM 895 N N . PHE A 1 114 ? 9.071 11.798 -17.718 1.00 74.94 114 PHE A N 1
ATOM 896 C CA . PHE A 1 114 ? 10.313 11.554 -18.434 1.00 74.94 114 PHE A CA 1
ATOM 897 C C . PHE A 1 114 ? 10.078 11.115 -19.877 1.00 74.94 114 PHE A C 1
ATOM 899 O O . PHE A 1 114 ? 10.714 11.665 -20.765 1.00 74.94 114 PHE A O 1
ATOM 906 N N . TRP A 1 115 ? 9.110 10.234 -20.136 1.00 69.94 115 TRP A N 1
ATOM 907 C CA . TRP A 1 115 ? 8.769 9.829 -21.504 1.00 69.94 115 TRP A CA 1
ATOM 908 C C . TRP A 1 115 ? 8.319 11.007 -22.380 1.00 69.94 115 TRP A C 1
ATOM 910 O O . TRP A 1 115 ? 8.583 11.040 -23.579 1.00 69.94 115 TRP A O 1
ATOM 920 N N . ARG A 1 116 ? 7.628 11.987 -21.785 1.00 74.19 116 ARG A N 1
ATOM 921 C CA . ARG A 1 116 ? 7.142 13.175 -22.496 1.00 74.19 116 ARG A CA 1
ATOM 922 C C . ARG A 1 116 ? 8.221 14.240 -22.700 1.00 74.19 116 ARG A C 1
ATOM 924 O O . ARG A 1 116 ? 8.157 14.961 -23.691 1.00 74.19 116 ARG A O 1
ATOM 931 N N . VAL A 1 117 ? 9.142 14.384 -21.749 1.00 75.25 117 VAL A N 1
ATOM 932 C CA . VAL A 1 117 ? 10.188 15.420 -21.771 1.00 75.25 117 VAL A CA 1
ATOM 933 C C . VAL A 1 117 ? 11.414 14.962 -22.556 1.00 75.25 117 VAL A C 1
ATOM 935 O O . VAL A 1 117 ? 11.955 15.747 -23.328 1.00 75.25 117 VAL A O 1
ATOM 938 N N . ASP A 1 118 ? 11.837 13.712 -22.377 1.00 68.25 118 ASP A N 1
ATOM 939 C CA . ASP A 1 118 ? 13.015 13.147 -23.028 1.00 68.25 118 ASP A CA 1
ATOM 940 C C . ASP A 1 118 ? 12.817 11.640 -23.299 1.00 68.25 118 ASP A C 1
ATOM 942 O O . ASP A 1 118 ? 13.179 10.794 -22.471 1.00 68.25 118 ASP A O 1
ATOM 946 N N . PRO A 1 119 ? 12.200 11.282 -24.442 1.00 68.69 119 PRO A N 1
ATOM 947 C CA . PRO A 1 119 ? 11.975 9.887 -24.816 1.00 68.69 119 PRO A CA 1
ATOM 948 C C . PRO A 1 119 ? 13.274 9.139 -25.160 1.00 68.69 119 PRO A C 1
ATOM 950 O O . PRO A 1 119 ? 13.264 7.910 -25.200 1.00 68.69 119 PRO A O 1
ATOM 953 N N . PHE A 1 120 ? 14.386 9.853 -25.381 1.00 72.56 120 PHE A N 1
ATOM 954 C CA . PHE A 1 120 ? 15.704 9.280 -25.662 1.00 72.56 120 PHE A CA 1
ATOM 955 C C . PHE A 1 120 ? 16.722 9.799 -24.645 1.00 72.56 120 PHE A C 1
ATOM 957 O O . PHE A 1 120 ? 17.641 10.540 -25.008 1.00 72.56 120 PHE A O 1
ATOM 964 N N . PRO A 1 121 ? 16.559 9.416 -23.367 1.00 75.56 121 PRO A N 1
ATOM 965 C CA . PRO A 1 121 ? 17.367 9.966 -22.303 1.00 75.56 121 PRO A CA 1
ATOM 966 C C . PRO A 1 121 ? 18.844 9.664 -22.534 1.00 75.56 121 PRO A C 1
ATOM 968 O O . PRO A 1 121 ? 19.236 8.527 -22.805 1.00 75.56 121 PRO A O 1
ATOM 971 N N . ASN A 1 122 ? 19.677 10.686 -22.354 1.00 81.62 122 ASN A N 1
ATOM 972 C CA . ASN A 1 122 ? 21.109 10.478 -22.172 1.00 81.62 122 ASN A CA 1
ATOM 973 C C . ASN A 1 122 ? 21.377 9.632 -20.906 1.00 81.62 122 ASN A C 1
ATOM 975 O O . ASN A 1 122 ? 20.472 9.343 -20.121 1.00 81.62 122 ASN A O 1
ATOM 979 N N . GLU A 1 123 ? 22.631 9.247 -20.670 1.00 81.25 123 GLU A N 1
ATOM 980 C CA . GLU A 1 123 ? 23.010 8.383 -19.537 1.00 81.25 123 GLU A CA 1
ATOM 981 C C . GLU A 1 123 ? 22.494 8.895 -18.178 1.00 81.25 123 GLU A C 1
ATOM 983 O O . GLU A 1 123 ? 22.049 8.114 -17.335 1.00 81.25 123 GLU A O 1
ATOM 988 N N . ILE A 1 124 ? 22.480 10.219 -17.987 1.00 80.25 124 ILE A N 1
ATOM 989 C CA . ILE A 1 124 ? 21.964 10.865 -16.776 1.00 80.25 124 ILE A CA 1
ATOM 990 C C . ILE A 1 124 ? 20.440 10.709 -16.692 1.00 80.25 124 ILE A C 1
ATOM 992 O O . ILE A 1 124 ? 19.920 10.326 -15.644 1.00 80.25 124 ILE A O 1
ATOM 996 N N . GLY A 1 125 ? 19.713 10.956 -17.784 1.00 78.94 125 GLY A N 1
ATOM 997 C CA . GLY A 1 125 ? 18.266 10.754 -17.847 1.00 78.94 125 GLY A CA 1
ATOM 998 C C . GLY A 1 125 ? 17.872 9.301 -17.566 1.00 78.94 125 GLY A C 1
ATOM 999 O O . GLY A 1 125 ? 16.947 9.055 -16.789 1.00 78.94 125 GLY A O 1
ATOM 1000 N N . LEU A 1 126 ? 18.621 8.338 -18.108 1.00 79.38 126 LEU A N 1
ATOM 1001 C CA . LEU A 1 126 ? 18.394 6.909 -17.889 1.00 79.38 126 LEU A CA 1
ATOM 1002 C C . LEU A 1 126 ? 18.634 6.529 -16.421 1.00 79.38 126 LEU A C 1
ATOM 1004 O O . LEU A 1 126 ? 17.838 5.798 -15.816 1.00 79.38 126 LEU A O 1
ATOM 1008 N N . TRP A 1 127 ? 19.700 7.069 -15.821 1.00 80.81 127 TRP A N 1
ATOM 1009 C CA . TRP A 1 127 ? 19.977 6.894 -14.399 1.00 80.81 127 TRP A CA 1
ATOM 1010 C C . TRP A 1 127 ? 18.825 7.432 -13.546 1.00 80.81 127 TRP A C 1
ATOM 1012 O O . TRP A 1 127 ? 18.344 6.727 -12.659 1.00 80.81 127 TRP A O 1
ATOM 1022 N N . ILE A 1 128 ? 18.322 8.634 -13.835 1.00 79.00 128 ILE A N 1
ATOM 1023 C CA . ILE A 1 128 ? 17.219 9.239 -13.077 1.00 79.00 128 ILE A CA 1
ATOM 1024 C C . ILE A 1 128 ? 15.933 8.404 -13.208 1.00 79.00 128 ILE A C 1
ATOM 1026 O O . ILE A 1 128 ? 15.301 8.088 -12.194 1.00 79.00 128 ILE A O 1
ATOM 1030 N N . GLN A 1 129 ? 15.572 7.998 -14.429 1.00 77.12 129 GLN A N 1
ATOM 1031 C CA . GLN A 1 129 ? 14.380 7.183 -14.704 1.00 77.12 129 GLN A CA 1
ATOM 1032 C C . GLN A 1 129 ? 14.402 5.835 -13.971 1.00 77.12 129 GLN A C 1
ATOM 1034 O O . GLN A 1 129 ? 13.353 5.343 -13.555 1.00 77.12 129 GLN A O 1
ATOM 1039 N N . THR A 1 130 ? 15.589 5.260 -13.776 1.00 77.06 130 THR A N 1
ATOM 1040 C CA . THR A 1 130 ? 15.762 3.972 -13.093 1.00 77.06 130 THR A CA 1
ATOM 1041 C C . THR A 1 130 ? 15.813 4.133 -11.570 1.00 77.06 130 THR A C 1
ATOM 1043 O O . THR A 1 130 ? 15.187 3.366 -10.835 1.00 77.06 130 THR A O 1
ATOM 1046 N N . ASN A 1 131 ? 16.522 5.149 -11.069 1.00 82.56 131 ASN A N 1
ATOM 1047 C CA . ASN A 1 131 ? 16.814 5.290 -9.640 1.00 82.56 131 ASN A CA 1
ATOM 1048 C C . ASN A 1 131 ? 15.715 6.007 -8.846 1.00 82.56 131 ASN A C 1
ATOM 1050 O O . ASN A 1 131 ? 15.524 5.681 -7.673 1.00 82.56 131 ASN A O 1
ATOM 1054 N N . ILE A 1 132 ? 14.951 6.933 -9.441 1.00 85.19 132 ILE A N 1
ATOM 1055 C CA . ILE A 1 132 ? 13.846 7.594 -8.723 1.00 85.19 132 ILE A CA 1
ATOM 1056 C C . ILE A 1 132 ? 12.773 6.580 -8.280 1.00 85.19 132 ILE A C 1
ATOM 1058 O O . ILE A 1 132 ? 12.424 6.578 -7.097 1.00 85.19 132 ILE A O 1
ATOM 1062 N N . PRO A 1 133 ? 12.264 5.680 -9.148 1.00 84.50 133 PRO A N 1
ATOM 1063 C CA . PRO A 1 133 ? 11.341 4.628 -8.723 1.00 84.50 133 PRO A CA 1
ATOM 1064 C C . PRO A 1 133 ? 11.893 3.750 -7.597 1.00 84.50 133 PRO A C 1
ATOM 1066 O O . PRO A 1 133 ? 11.169 3.436 -6.651 1.00 84.50 133 PRO A O 1
ATOM 1069 N N . LEU A 1 134 ? 13.182 3.397 -7.664 1.00 82.38 134 LEU A N 1
ATOM 1070 C CA . LEU A 1 134 ? 13.852 2.631 -6.614 1.00 82.38 134 LEU A CA 1
ATOM 1071 C C . LEU A 1 134 ? 13.875 3.404 -5.292 1.00 82.38 134 LEU A C 1
ATOM 1073 O O . LEU A 1 134 ? 13.514 2.838 -4.264 1.00 82.38 134 LEU A O 1
ATOM 1077 N N . ALA A 1 135 ? 14.215 4.695 -5.311 1.00 87.31 135 ALA A N 1
ATOM 1078 C CA . ALA A 1 135 ? 14.209 5.547 -4.123 1.00 87.31 135 ALA A CA 1
ATOM 1079 C C . ALA A 1 135 ? 12.805 5.661 -3.497 1.00 87.31 135 ALA A C 1
ATOM 1081 O O . ALA A 1 135 ? 12.659 5.541 -2.279 1.00 87.31 135 ALA A O 1
ATOM 1082 N N . ILE A 1 136 ? 11.763 5.816 -4.321 1.00 88.94 136 ILE A N 1
ATOM 1083 C CA . ILE A 1 136 ? 10.360 5.856 -3.875 1.00 88.94 136 ILE A CA 1
ATOM 1084 C C . ILE A 1 136 ? 9.953 4.513 -3.232 1.00 88.94 136 ILE A C 1
ATOM 1086 O O . ILE A 1 136 ? 9.335 4.481 -2.158 1.00 88.94 136 ILE A O 1
ATOM 1090 N N . SER A 1 137 ? 10.346 3.387 -3.835 1.00 85.19 137 SER A N 1
ATOM 1091 C CA . SER A 1 137 ? 10.114 2.049 -3.275 1.00 85.19 137 SER A CA 1
ATOM 1092 C C . SER A 1 137 ? 10.867 1.832 -1.954 1.00 85.19 137 SER A C 1
ATOM 1094 O O . SER A 1 137 ? 10.310 1.260 -1.008 1.00 85.19 137 SER A O 1
ATOM 1096 N N . SER A 1 138 ? 12.107 2.321 -1.850 1.00 88.38 138 SER A N 1
ATOM 1097 C CA . SER A 1 138 ? 12.906 2.280 -0.618 1.00 88.38 138 SER A CA 1
ATOM 1098 C C . SER A 1 138 ? 12.234 3.074 0.499 1.00 88.38 138 SER A C 1
ATOM 1100 O O . SER A 1 138 ? 12.055 2.552 1.598 1.00 88.38 138 SER A O 1
ATOM 1102 N N . ALA A 1 139 ? 11.779 4.297 0.212 1.00 91.38 139 ALA A N 1
ATOM 1103 C CA . ALA A 1 139 ? 11.071 5.131 1.181 1.00 91.38 139 ALA A CA 1
ATOM 1104 C C . ALA A 1 139 ? 9.801 4.438 1.703 1.00 91.38 139 ALA A C 1
ATOM 1106 O O . ALA A 1 139 ? 9.549 4.418 2.905 1.00 91.38 139 ALA A O 1
ATOM 1107 N N . THR A 1 140 ? 9.044 3.790 0.815 1.00 90.38 140 THR A N 1
ATOM 1108 C CA . THR A 1 140 ? 7.835 3.035 1.189 1.00 90.38 140 THR A CA 1
ATOM 1109 C C . THR A 1 140 ? 8.165 1.860 2.115 1.00 90.38 140 THR A C 1
ATOM 1111 O O . THR A 1 140 ? 7.480 1.639 3.115 1.00 90.38 140 THR A O 1
ATOM 1114 N N . SER A 1 141 ? 9.244 1.130 1.821 1.00 90.12 141 SER A N 1
ATOM 1115 C CA . SER A 1 141 ? 9.707 0.008 2.648 1.00 90.12 141 SER A CA 1
ATOM 1116 C C . SER A 1 141 ? 10.184 0.478 4.025 1.00 90.12 141 SER A C 1
ATOM 1118 O O . SER A 1 141 ? 9.850 -0.139 5.036 1.00 90.12 141 SER A O 1
ATOM 1120 N N . LEU A 1 142 ? 10.901 1.605 4.086 1.00 93.69 142 LEU A N 1
ATOM 1121 C CA . LEU A 1 142 ? 11.321 2.226 5.345 1.00 93.69 142 LEU A CA 1
ATOM 1122 C C . LEU A 1 142 ? 10.126 2.675 6.189 1.00 93.69 142 LEU A C 1
ATOM 1124 O O . LEU A 1 142 ? 10.125 2.447 7.395 1.00 93.69 142 LEU A O 1
ATOM 1128 N N . VAL A 1 143 ? 9.088 3.251 5.573 1.00 94.12 143 VAL A N 1
ATOM 1129 C CA . VAL A 1 143 ? 7.849 3.622 6.278 1.00 94.12 143 VAL A CA 1
ATOM 1130 C C . VAL A 1 143 ? 7.183 2.392 6.893 1.00 94.12 143 VAL A C 1
ATOM 1132 O O . VAL A 1 143 ? 6.788 2.432 8.057 1.00 94.12 143 VAL A O 1
ATOM 1135 N N . MET A 1 144 ? 7.100 1.279 6.160 1.00 93.44 144 MET A N 1
ATOM 1136 C CA . MET A 1 144 ? 6.529 0.039 6.692 1.00 93.44 144 MET A CA 1
ATOM 1137 C C . MET A 1 144 ? 7.310 -0.513 7.882 1.00 93.44 144 MET A C 1
ATOM 1139 O O . MET A 1 144 ? 6.708 -0.834 8.907 1.00 93.44 144 MET A O 1
ATOM 1143 N N . TRP A 1 145 ? 8.638 -0.577 7.784 1.00 95.06 145 TRP A N 1
ATOM 1144 C CA . TRP A 1 145 ? 9.481 -0.970 8.914 1.00 95.06 145 TRP A CA 1
ATOM 1145 C C . TRP A 1 145 ? 9.360 0.005 10.085 1.00 95.06 145 TRP A C 1
ATOM 1147 O O . TRP A 1 145 ? 9.275 -0.423 11.235 1.00 95.06 145 TRP A O 1
ATOM 1157 N N . GLY A 1 146 ? 9.258 1.303 9.801 1.00 95.00 146 GLY A N 1
ATOM 1158 C CA . GLY A 1 146 ? 8.997 2.324 10.805 1.00 95.00 146 GLY A CA 1
ATOM 1159 C C . GLY A 1 146 ? 7.695 2.064 11.563 1.00 95.00 146 GLY A C 1
ATOM 1160 O O . GLY A 1 146 ? 7.671 2.130 12.789 1.00 95.00 146 GLY A O 1
ATOM 1161 N N . VAL A 1 147 ? 6.628 1.674 10.861 1.00 94.19 147 VAL A N 1
ATOM 1162 C CA . VAL A 1 147 ? 5.356 1.290 11.490 1.00 94.19 147 VAL A CA 1
ATOM 1163 C C . VAL A 1 147 ? 5.498 0.004 12.316 1.00 94.19 147 VAL A C 1
ATOM 1165 O O . VAL A 1 147 ? 4.984 -0.060 13.432 1.00 94.19 147 VAL A O 1
ATOM 1168 N N . VAL A 1 148 ? 6.234 -1.002 11.836 1.00 94.06 148 VAL A N 1
ATOM 1169 C CA . VAL A 1 148 ? 6.471 -2.254 12.583 1.00 94.06 148 VAL A CA 1
ATOM 1170 C C . VAL A 1 148 ? 7.231 -2.011 13.893 1.00 94.06 148 VAL A C 1
ATOM 1172 O O . VAL A 1 148 ? 6.874 -2.594 14.919 1.00 94.06 148 VAL A O 1
ATOM 1175 N N . PHE A 1 149 ? 8.250 -1.151 13.893 1.00 94.19 149 PHE A N 1
ATOM 1176 C CA . PHE A 1 149 ? 9.073 -0.917 15.083 1.00 94.19 149 PHE A CA 1
ATOM 1177 C C . PHE A 1 149 ? 8.495 0.148 16.016 1.00 94.19 149 PHE A C 1
ATOM 1179 O O . PHE A 1 149 ? 8.449 -0.064 17.231 1.00 94.19 149 PHE A O 1
ATOM 1186 N N . PHE A 1 150 ? 8.016 1.264 15.466 1.00 93.62 150 PHE A N 1
ATOM 1187 C CA . PHE A 1 150 ? 7.737 2.473 16.243 1.00 93.62 150 PHE A CA 1
ATOM 1188 C C . PHE A 1 150 ? 6.252 2.788 16.419 1.00 93.62 150 PHE A C 1
ATOM 1190 O O . PHE A 1 150 ? 5.922 3.602 17.282 1.00 93.62 150 PHE A O 1
ATOM 1197 N N . ALA A 1 151 ? 5.335 2.175 15.659 1.00 90.00 151 ALA A N 1
ATOM 1198 C CA . ALA A 1 151 ? 3.925 2.517 15.823 1.00 90.00 151 ALA A CA 1
ATOM 1199 C C . ALA A 1 151 ? 3.401 2.064 17.204 1.00 90.00 151 ALA A C 1
ATOM 1201 O O . ALA A 1 151 ? 3.620 0.914 17.608 1.00 90.00 151 ALA A O 1
ATOM 1202 N N . PRO A 1 152 ? 2.660 2.927 17.924 1.00 87.62 152 PRO A N 1
ATOM 1203 C CA . PRO A 1 152 ? 2.130 2.660 19.259 1.00 87.62 152 PRO A CA 1
ATOM 1204 C C . PRO A 1 152 ? 0.894 1.744 19.201 1.00 87.62 152 PRO A C 1
ATOM 1206 O O . PRO A 1 152 ? -0.205 2.111 19.607 1.00 87.62 152 PRO A O 1
ATOM 1209 N N . MET A 1 153 ? 1.060 0.534 18.668 1.00 88.81 153 MET A N 1
ATOM 1210 C CA . MET A 1 153 ? 0.020 -0.497 18.583 1.00 88.81 153 MET A CA 1
ATOM 1211 C C . MET A 1 153 ? 0.444 -1.780 19.301 1.00 88.81 153 MET A C 1
ATOM 1213 O O . MET A 1 153 ? 1.635 -2.017 19.524 1.00 88.81 153 MET A O 1
ATOM 1217 N N . ARG A 1 154 ? -0.530 -2.628 19.658 1.00 88.06 154 ARG A N 1
ATOM 1218 C CA . ARG A 1 154 ? -0.265 -3.940 20.274 1.00 88.06 154 ARG A CA 1
ATOM 1219 C C . ARG A 1 154 ? 0.613 -4.791 19.353 1.00 88.06 154 ARG A C 1
ATOM 1221 O O . ARG A 1 154 ? 0.442 -4.752 18.136 1.00 88.06 154 ARG A O 1
ATOM 1228 N N . HIS A 1 155 ? 1.506 -5.595 19.932 1.00 89.25 155 HIS A N 1
ATOM 1229 C CA . HIS A 1 155 ? 2.463 -6.417 19.179 1.00 89.25 155 HIS A CA 1
ATOM 1230 C C . HIS A 1 155 ? 1.802 -7.303 18.117 1.00 89.25 155 HIS A C 1
ATOM 1232 O O . HIS A 1 155 ? 2.323 -7.406 17.013 1.00 89.25 155 HIS A O 1
ATOM 1238 N N . VAL A 1 156 ? 0.618 -7.850 18.402 1.00 89.19 156 VAL A N 1
ATOM 1239 C CA . VAL A 1 156 ? -0.155 -8.672 17.456 1.00 89.19 156 VAL A CA 1
ATOM 1240 C C . VAL A 1 156 ? -0.455 -7.958 16.132 1.00 89.19 156 VAL A C 1
ATOM 1242 O O . VAL A 1 156 ? -0.330 -8.560 15.073 1.00 89.19 156 VAL A O 1
ATOM 1245 N N . TRP A 1 157 ? -0.756 -6.657 16.164 1.00 89.88 157 TRP A N 1
ATOM 1246 C CA . TRP A 1 157 ? -1.004 -5.870 14.953 1.00 89.88 157 TRP A CA 1
ATOM 1247 C C . TRP A 1 157 ? 0.288 -5.590 14.178 1.00 89.88 157 TRP A C 1
ATOM 1249 O O . TRP A 1 157 ? 0.280 -5.601 12.951 1.00 89.88 157 TRP A O 1
ATOM 1259 N N . ARG A 1 158 ? 1.421 -5.421 14.874 1.00 91.19 158 ARG A N 1
ATOM 1260 C CA . ARG A 1 158 ? 2.742 -5.276 14.231 1.00 91.19 158 ARG A CA 1
ATOM 1261 C C . ARG A 1 158 ? 3.162 -6.565 13.533 1.00 91.19 158 ARG A C 1
ATOM 1263 O O . ARG A 1 158 ? 3.621 -6.525 12.395 1.00 91.19 158 ARG A O 1
ATOM 1270 N N . LEU A 1 159 ? 2.938 -7.704 14.190 1.00 88.44 159 LEU A N 1
ATOM 1271 C CA . LEU A 1 159 ? 3.189 -9.032 13.628 1.00 88.44 159 LEU A CA 1
ATOM 1272 C C . LEU A 1 159 ? 2.330 -9.310 12.394 1.00 88.44 159 LEU A C 1
ATOM 1274 O O . LEU A 1 159 ? 2.775 -10.021 11.503 1.00 88.44 159 LEU A O 1
ATOM 1278 N N . ALA A 1 160 ? 1.139 -8.720 12.299 1.00 87.25 160 ALA A N 1
ATOM 1279 C CA . ALA A 1 160 ? 0.288 -8.870 11.126 1.00 87.25 160 ALA A CA 1
ATOM 1280 C C . ALA A 1 160 ? 0.810 -8.102 9.891 1.00 87.25 160 ALA A C 1
ATOM 1282 O O . ALA A 1 160 ? 0.578 -8.518 8.759 1.00 87.25 160 ALA A O 1
ATOM 1283 N N . ILE A 1 161 ? 1.551 -7.005 10.098 1.00 89.56 161 ILE A N 1
ATOM 1284 C CA . ILE A 1 161 ? 2.189 -6.209 9.029 1.00 89.56 161 ILE A CA 1
ATOM 1285 C C . ILE A 1 161 ? 3.542 -6.811 8.621 1.00 89.56 161 ILE A C 1
ATOM 1287 O O . ILE A 1 161 ? 3.951 -6.713 7.462 1.00 89.56 161 ILE A O 1
ATOM 1291 N N . LEU A 1 162 ? 4.231 -7.458 9.567 1.00 89.50 162 LEU A N 1
ATOM 1292 C CA . LEU A 1 162 ? 5.589 -7.976 9.406 1.00 89.50 162 LEU A CA 1
ATOM 1293 C C . LEU A 1 162 ? 5.797 -8.843 8.142 1.00 89.50 162 LEU A C 1
ATOM 1295 O O . LEU A 1 162 ? 6.783 -8.601 7.445 1.00 89.50 162 LEU A O 1
ATOM 1299 N N . PRO A 1 163 ? 4.905 -9.785 7.763 1.00 86.56 163 PRO A N 1
ATOM 1300 C CA . PRO A 1 163 ? 5.074 -10.573 6.542 1.00 86.56 163 PRO A CA 1
ATOM 1301 C C . PRO A 1 163 ? 5.149 -9.737 5.260 1.00 86.56 163 PRO A C 1
ATOM 1303 O O . PRO A 1 163 ? 5.880 -10.109 4.343 1.00 86.56 163 PRO A O 1
ATOM 1306 N N . ASP A 1 164 ? 4.403 -8.630 5.179 1.00 86.81 164 ASP A N 1
ATOM 1307 C CA . ASP A 1 164 ? 4.426 -7.745 4.008 1.00 86.81 164 ASP A CA 1
ATOM 1308 C C . ASP A 1 164 ? 5.679 -6.859 4.014 1.00 86.81 164 ASP A C 1
ATOM 1310 O O . ASP A 1 164 ? 6.310 -6.671 2.975 1.00 86.81 164 ASP A O 1
ATOM 1314 N N . ALA A 1 165 ? 6.115 -6.402 5.195 1.00 89.44 165 ALA A N 1
ATOM 1315 C CA . ALA A 1 165 ? 7.371 -5.665 5.347 1.00 89.44 165 ALA A CA 1
ATOM 1316 C C . ALA A 1 165 ? 8.592 -6.513 4.941 1.00 89.44 165 ALA A C 1
ATOM 1318 O O . ALA A 1 165 ? 9.431 -6.051 4.164 1.00 89.44 165 ALA A O 1
ATOM 1319 N N . ILE A 1 166 ? 8.661 -7.768 5.408 1.00 88.31 166 ILE A N 1
ATOM 1320 C CA . ILE A 1 166 ? 9.723 -8.720 5.042 1.00 88.31 166 ILE A CA 1
ATOM 1321 C C . ILE A 1 166 ? 9.716 -8.958 3.540 1.00 88.31 166 ILE A C 1
ATOM 1323 O O . ILE A 1 166 ? 10.756 -8.871 2.896 1.00 88.31 166 ILE A O 1
ATOM 1327 N N . LEU A 1 167 ? 8.551 -9.244 2.967 1.00 83.44 167 LEU A N 1
ATOM 1328 C CA . LEU A 1 167 ? 8.459 -9.563 1.554 1.00 83.44 167 LEU A CA 1
ATOM 1329 C C . LEU A 1 167 ? 8.826 -8.377 0.662 1.00 83.44 167 LEU A C 1
ATOM 1331 O O . LEU A 1 167 ? 9.511 -8.573 -0.336 1.00 83.44 167 LEU A O 1
ATOM 1335 N N . ARG A 1 168 ? 8.397 -7.158 0.996 1.00 83.81 168 ARG A N 1
ATOM 1336 C CA . ARG A 1 168 ? 8.779 -5.960 0.237 1.00 83.81 168 ARG A CA 1
ATOM 1337 C C . ARG A 1 168 ? 10.270 -5.687 0.340 1.00 83.81 168 ARG A C 1
ATOM 1339 O O . ARG A 1 168 ? 10.890 -5.403 -0.680 1.00 83.81 168 ARG A O 1
ATOM 1346 N N . ALA A 1 169 ? 10.853 -5.838 1.529 1.00 86.19 169 ALA A N 1
ATOM 1347 C CA . ALA A 1 169 ? 12.296 -5.722 1.713 1.00 86.19 169 ALA A CA 1
ATOM 1348 C C . ALA A 1 169 ? 13.058 -6.802 0.931 1.00 86.19 169 ALA A C 1
ATOM 1350 O O . ALA A 1 169 ? 14.048 -6.495 0.274 1.00 86.19 169 ALA A O 1
ATOM 1351 N N . PHE A 1 170 ? 12.564 -8.042 0.937 1.00 83.19 170 PHE A N 1
ATOM 1352 C CA . PHE A 1 170 ? 13.129 -9.140 0.160 1.00 83.19 170 PHE A CA 1
ATOM 1353 C C . PHE A 1 170 ? 13.016 -8.880 -1.345 1.00 83.19 170 PHE A C 1
ATOM 1355 O O . PHE A 1 170 ? 14.008 -8.980 -2.055 1.00 83.19 170 PHE A O 1
ATOM 1362 N N . SER A 1 171 ? 11.839 -8.477 -1.831 1.00 78.12 171 SER A N 1
ATOM 1363 C CA . SER A 1 171 ? 11.618 -8.123 -3.235 1.00 78.12 171 SER A CA 1
ATOM 1364 C C . SER A 1 171 ? 12.532 -6.983 -3.669 1.00 78.12 171 SER A C 1
ATOM 1366 O O . SER A 1 171 ? 13.107 -7.050 -4.748 1.00 78.12 171 SER A O 1
ATOM 1368 N N . TRP A 1 172 ? 12.694 -5.957 -2.833 1.00 78.62 172 TRP A N 1
ATOM 1369 C CA . TRP A 1 172 ? 13.617 -4.858 -3.091 1.00 78.62 172 TRP A CA 1
ATOM 1370 C C . TRP A 1 172 ? 15.071 -5.341 -3.135 1.00 78.62 172 TRP A C 1
ATOM 1372 O O . TRP A 1 172 ? 15.785 -5.036 -4.088 1.00 78.62 172 TRP A O 1
ATOM 1382 N N . GLY A 1 173 ? 15.486 -6.151 -2.157 1.00 78.56 173 GLY A N 1
ATOM 1383 C CA . GLY A 1 173 ? 16.822 -6.742 -2.108 1.00 78.56 173 GLY A CA 1
ATOM 1384 C C . GLY A 1 173 ? 17.118 -7.599 -3.336 1.00 78.56 173 GLY A C 1
ATOM 1385 O O . GLY A 1 173 ? 18.202 -7.495 -3.901 1.00 78.56 173 GLY A O 1
ATOM 1386 N N . MET A 1 174 ? 16.136 -8.367 -3.811 1.00 75.94 174 MET A N 1
ATOM 1387 C CA . MET A 1 174 ? 16.241 -9.150 -5.042 1.00 75.94 174 MET A CA 1
ATOM 1388 C C . MET A 1 174 ? 16.315 -8.273 -6.291 1.00 75.94 174 MET A C 1
ATOM 1390 O O . MET A 1 174 ? 17.095 -8.589 -7.183 1.00 75.94 174 MET A O 1
ATOM 1394 N N . THR A 1 175 ? 15.577 -7.160 -6.361 1.00 73.44 175 THR A N 1
ATOM 1395 C CA . THR A 1 175 ? 15.700 -6.195 -7.467 1.00 73.44 175 THR A CA 1
ATOM 1396 C C . THR A 1 175 ? 17.107 -5.606 -7.517 1.00 73.44 175 THR A C 1
ATOM 1398 O O . THR A 1 175 ? 17.743 -5.634 -8.569 1.00 73.44 175 THR A O 1
ATOM 1401 N N . VAL A 1 176 ? 17.630 -5.142 -6.378 1.00 75.00 176 VAL A N 1
ATOM 1402 C CA . VAL A 1 176 ? 18.992 -4.596 -6.276 1.00 75.00 176 VAL A CA 1
ATOM 1403 C C . VAL A 1 176 ? 20.028 -5.660 -6.634 1.00 75.00 176 VAL A C 1
ATOM 1405 O O . VAL A 1 176 ? 20.876 -5.425 -7.493 1.00 75.00 176 VAL A O 1
ATOM 1408 N N . PHE A 1 177 ? 19.919 -6.853 -6.042 1.00 75.81 177 PHE A N 1
ATOM 1409 C CA . PHE A 1 177 ? 20.790 -7.985 -6.344 1.00 75.81 177 PHE A CA 1
ATOM 1410 C C . PHE A 1 177 ? 20.753 -8.334 -7.829 1.00 75.81 177 PHE A C 1
ATOM 1412 O O . PHE A 1 177 ? 21.806 -8.489 -8.427 1.00 75.81 177 PHE A O 1
ATOM 1419 N N . SER A 1 178 ? 19.572 -8.398 -8.449 1.00 68.06 178 SER A N 1
ATOM 1420 C CA . SER A 1 178 ? 19.441 -8.680 -9.881 1.00 68.06 178 SER A CA 1
ATOM 1421 C C . SER A 1 178 ? 20.053 -7.587 -10.756 1.00 68.06 178 SER A C 1
ATOM 1423 O O . SER A 1 178 ? 20.630 -7.913 -11.783 1.00 68.06 178 SER A O 1
ATOM 1425 N N . GLY A 1 179 ? 20.008 -6.317 -10.337 1.00 67.19 179 GLY A N 1
ATOM 1426 C CA . GLY A 1 179 ? 20.681 -5.220 -11.034 1.00 67.19 179 GLY A CA 1
ATOM 1427 C C . GLY A 1 179 ? 22.206 -5.351 -11.001 1.00 67.19 179 GLY A C 1
ATOM 1428 O O . GLY A 1 179 ? 22.860 -5.151 -12.020 1.00 67.19 179 GLY A O 1
ATOM 1429 N N . PHE A 1 180 ? 22.771 -5.759 -9.861 1.00 67.94 180 PHE A N 1
ATOM 1430 C CA . PHE A 1 180 ? 24.208 -6.030 -9.738 1.00 67.94 180 PHE A CA 1
ATOM 1431 C C . PHE A 1 180 ? 24.625 -7.347 -10.403 1.00 67.94 180 PHE A C 1
ATOM 1433 O O . PHE A 1 180 ? 25.671 -7.416 -11.038 1.00 67.94 180 PHE A O 1
ATOM 1440 N N . ALA A 1 181 ? 23.813 -8.394 -10.281 1.00 65.19 181 ALA A N 1
ATOM 1441 C CA . ALA A 1 181 ? 24.091 -9.709 -10.841 1.00 65.19 181 ALA A CA 1
ATOM 1442 C C . ALA A 1 181 ? 23.911 -9.733 -12.362 1.00 65.19 181 ALA A C 1
ATOM 1444 O O . ALA A 1 181 ? 24.660 -10.436 -13.022 1.00 65.19 181 ALA A O 1
ATOM 1445 N N . ALA A 1 182 ? 23.004 -8.938 -12.941 1.00 57.47 182 ALA A N 1
ATOM 1446 C CA . ALA A 1 182 ? 22.875 -8.789 -14.395 1.00 57.47 182 ALA A CA 1
ATOM 1447 C C . ALA A 1 182 ? 24.121 -8.162 -15.046 1.00 57.47 182 ALA A C 1
ATOM 1449 O O . ALA A 1 182 ? 24.362 -8.381 -16.227 1.00 57.47 182 ALA A O 1
ATOM 1450 N N . LEU A 1 183 ? 24.940 -7.428 -14.281 1.00 55.03 183 LEU A N 1
ATOM 1451 C CA . LEU A 1 183 ? 26.258 -6.964 -14.732 1.00 55.03 183 LEU A CA 1
ATOM 1452 C C . LEU A 1 183 ? 27.315 -8.084 -14.733 1.00 55.03 183 LEU A C 1
ATOM 1454 O O . LEU A 1 183 ? 28.376 -7.913 -15.325 1.00 55.03 183 LEU A O 1
ATOM 1458 N N . LEU A 1 184 ? 27.050 -9.207 -14.056 1.00 56.00 184 LEU A N 1
ATOM 1459 C CA . LEU A 1 184 ? 28.018 -10.280 -13.800 1.00 56.00 184 LEU A CA 1
ATOM 1460 C C . LEU A 1 184 ? 27.590 -11.653 -14.356 1.00 56.00 184 LEU A C 1
ATOM 1462 O O . LEU A 1 184 ? 28.437 -12.537 -14.467 1.00 56.00 184 LEU A O 1
ATOM 1466 N N . MET A 1 185 ? 26.309 -11.865 -14.684 1.00 49.72 185 MET A N 1
ATOM 1467 C CA . MET A 1 185 ? 25.734 -13.157 -15.083 1.00 49.72 185 MET A CA 1
ATOM 1468 C C . MET A 1 185 ? 24.573 -13.002 -16.089 1.00 49.72 185 MET A C 1
ATOM 1470 O O . MET A 1 185 ? 23.645 -12.226 -15.870 1.00 49.72 185 MET A O 1
ATOM 1474 N N . ASP A 1 186 ? 24.603 -13.806 -17.154 1.00 50.34 186 ASP A N 1
ATOM 1475 C CA . ASP A 1 186 ? 23.584 -13.951 -18.216 1.00 50.34 186 ASP A CA 1
ATOM 1476 C C . ASP A 1 186 ? 22.744 -15.247 -17.992 1.00 50.34 186 ASP A C 1
ATOM 1478 O O . ASP A 1 186 ? 23.236 -16.151 -17.310 1.00 50.34 186 ASP A O 1
ATOM 1482 N N . PRO A 1 187 ? 21.552 -15.504 -18.588 1.00 49.75 187 PRO A N 1
ATOM 1483 C CA . PRO A 1 187 ? 20.296 -14.747 -18.709 1.00 49.75 187 PRO A CA 1
ATOM 1484 C C . PRO A 1 187 ? 19.095 -15.418 -17.983 1.00 49.75 187 PRO A C 1
ATOM 1486 O O . PRO A 1 187 ? 17.941 -15.101 -18.277 1.00 49.75 187 PRO A O 1
ATOM 1489 N N . ASN A 1 188 ? 19.275 -16.357 -17.042 1.00 53.78 188 ASN A N 1
ATOM 1490 C CA . ASN A 1 188 ? 18.142 -17.130 -16.475 1.00 53.78 188 ASN A CA 1
ATOM 1491 C C . ASN A 1 188 ? 17.311 -16.384 -15.398 1.00 53.78 188 ASN A C 1
ATOM 1493 O O . ASN A 1 188 ? 16.893 -16.939 -14.379 1.00 53.78 188 ASN A O 1
ATOM 1497 N N . GLN A 1 189 ? 17.012 -15.104 -15.643 1.00 58.00 189 GLN A N 1
ATOM 1498 C CA . GLN A 1 189 ? 16.136 -14.271 -14.808 1.00 58.00 189 GLN A CA 1
ATOM 1499 C C . GLN A 1 189 ? 14.695 -14.807 -14.716 1.00 58.00 189 GLN A C 1
ATOM 1501 O O . GLN A 1 189 ? 13.953 -14.412 -13.815 1.00 58.00 189 GLN A O 1
ATOM 1506 N N . SER A 1 190 ? 14.283 -15.689 -15.631 1.00 60.88 190 SER A N 1
ATOM 1507 C CA . SER A 1 190 ? 12.942 -16.283 -15.676 1.00 60.88 190 SER A CA 1
ATOM 1508 C C . SER A 1 190 ? 12.626 -17.107 -14.425 1.00 60.88 190 SER A C 1
ATOM 1510 O O . SER A 1 190 ? 11.565 -16.927 -13.832 1.00 60.88 190 SER A O 1
ATOM 1512 N N . MET A 1 191 ? 13.564 -17.936 -13.953 1.00 63.31 191 MET A N 1
ATOM 1513 C CA . MET A 1 191 ? 13.362 -18.789 -12.777 1.00 63.31 191 MET A CA 1
ATOM 1514 C C . MET A 1 191 ? 13.289 -17.971 -11.481 1.00 63.31 191 MET A C 1
ATOM 1516 O O . MET A 1 191 ? 12.419 -18.214 -10.649 1.00 63.31 191 MET A O 1
ATOM 1520 N N . ALA A 1 192 ? 14.134 -16.946 -11.329 1.00 62.88 192 ALA A N 1
ATOM 1521 C CA . ALA A 1 192 ? 14.083 -16.045 -10.175 1.00 62.88 192 ALA A CA 1
ATOM 1522 C C . ALA A 1 192 ? 12.769 -15.243 -10.133 1.00 62.88 192 ALA A C 1
ATOM 1524 O O . ALA A 1 192 ? 12.136 -15.145 -9.080 1.00 62.88 192 ALA A O 1
ATOM 1525 N N . LYS A 1 193 ? 12.318 -14.724 -11.285 1.00 64.19 193 LYS A N 1
ATOM 1526 C CA . LYS A 1 193 ? 11.018 -14.044 -11.415 1.00 64.19 193 LYS A CA 1
ATOM 1527 C C . LYS A 1 193 ? 9.858 -14.990 -11.101 1.00 64.19 193 LYS A C 1
ATOM 1529 O O . LYS A 1 193 ? 8.954 -14.601 -10.369 1.00 64.19 193 LYS A O 1
ATOM 1534 N N . PHE A 1 194 ? 9.911 -16.234 -11.579 1.00 66.69 194 PHE A N 1
ATOM 1535 C CA . PHE A 1 194 ? 8.895 -17.251 -11.306 1.00 66.69 194 PHE A CA 1
ATOM 1536 C C . PHE A 1 194 ? 8.824 -17.636 -9.823 1.00 66.69 194 PHE A C 1
ATOM 1538 O O . PHE A 1 194 ? 7.730 -17.714 -9.264 1.00 66.69 194 PHE A O 1
ATOM 1545 N N . VAL A 1 195 ? 9.968 -17.835 -9.160 1.00 66.25 195 VAL A N 1
ATOM 1546 C CA . VAL A 1 195 ? 10.024 -18.142 -7.719 1.00 66.25 195 VAL A CA 1
ATOM 1547 C C . VAL A 1 195 ? 9.485 -16.974 -6.897 1.00 66.25 195 VAL A C 1
ATOM 1549 O O . VAL A 1 195 ? 8.687 -17.188 -5.981 1.00 66.25 195 VAL A O 1
ATOM 1552 N N . LEU A 1 196 ? 9.863 -15.739 -7.242 1.00 66.75 196 LEU A N 1
ATOM 1553 C CA . LEU A 1 196 ? 9.337 -14.535 -6.599 1.00 66.75 196 LEU A CA 1
ATOM 1554 C C . LEU A 1 196 ? 7.827 -14.415 -6.787 1.00 66.75 196 LEU A C 1
ATOM 1556 O O . LEU A 1 196 ? 7.114 -14.214 -5.807 1.00 66.75 196 LEU A O 1
ATOM 1560 N N . PHE A 1 197 ? 7.339 -14.597 -8.012 1.00 68.12 197 PHE A N 1
ATOM 1561 C CA . PHE A 1 197 ? 5.917 -14.554 -8.330 1.00 68.12 197 PHE A CA 1
ATOM 1562 C C . PHE A 1 197 ? 5.135 -15.638 -7.576 1.00 68.12 197 PHE A C 1
ATOM 1564 O O . PHE A 1 197 ? 4.174 -15.329 -6.876 1.00 68.12 197 PHE A O 1
ATOM 1571 N N . SER A 1 198 ? 5.589 -16.891 -7.620 1.00 66.62 198 SER A N 1
ATOM 1572 C CA . SER A 1 198 ? 4.927 -18.023 -6.956 1.00 66.62 198 SER A CA 1
ATOM 1573 C C . SER A 1 198 ? 4.909 -17.878 -5.433 1.00 66.62 198 SER A C 1
ATOM 1575 O O . SER A 1 198 ? 3.896 -18.161 -4.788 1.00 66.62 198 SER A O 1
ATOM 1577 N N . SER A 1 199 ? 6.003 -17.378 -4.849 1.00 69.94 199 SER A N 1
ATOM 1578 C CA . SER A 1 199 ? 6.072 -17.060 -3.417 1.00 69.94 199 SER A CA 1
ATOM 1579 C C . SER A 1 199 ? 5.131 -15.909 -3.067 1.00 69.94 199 SER A C 1
ATOM 1581 O O . SER A 1 199 ? 4.413 -15.970 -2.073 1.00 69.94 199 SER A O 1
ATOM 1583 N N . TYR A 1 200 ? 5.086 -14.867 -3.898 1.00 71.25 200 TYR A N 1
ATOM 1584 C CA . TYR A 1 200 ? 4.196 -13.725 -3.711 1.00 71.25 200 TYR A CA 1
ATOM 1585 C C . TYR A 1 200 ? 2.723 -14.163 -3.710 1.00 71.25 200 TYR A C 1
ATOM 1587 O O . TYR A 1 200 ? 2.003 -13.847 -2.764 1.00 71.25 200 TYR A O 1
ATOM 1595 N N . VAL A 1 201 ? 2.315 -14.980 -4.687 1.00 70.75 201 VAL A N 1
ATOM 1596 C CA . VAL A 1 201 ? 0.954 -15.532 -4.802 1.00 70.75 201 VAL A CA 1
ATOM 1597 C C . VAL A 1 201 ? 0.604 -16.434 -3.620 1.00 70.75 201 VAL A C 1
ATOM 1599 O O . VAL A 1 201 ? -0.411 -16.208 -2.964 1.00 70.75 201 VAL A O 1
ATOM 1602 N N . SER A 1 202 ? 1.458 -17.411 -3.299 1.00 72.75 202 SER A N 1
ATOM 1603 C CA . SER A 1 202 ? 1.189 -18.390 -2.233 1.00 72.75 202 SER A CA 1
ATOM 1604 C C . SER A 1 202 ? 0.998 -17.718 -0.877 1.00 72.75 202 SER A C 1
ATOM 1606 O O . SER A 1 202 ? 0.087 -18.058 -0.119 1.00 72.75 202 SER A O 1
ATOM 1608 N N . ILE A 1 203 ? 1.837 -16.726 -0.569 1.00 73.19 203 ILE A N 1
ATOM 1609 C CA . ILE A 1 203 ? 1.749 -16.038 0.714 1.00 73.19 203 ILE A CA 1
ATOM 1610 C C . ILE A 1 203 ? 0.565 -15.044 0.715 1.00 73.19 203 ILE A C 1
ATOM 1612 O O . ILE A 1 203 ? -0.069 -14.853 1.754 1.00 73.19 203 ILE A O 1
ATOM 1616 N N . SER A 1 204 ? 0.196 -14.457 -0.429 1.00 73.50 204 SER A N 1
ATOM 1617 C CA . SER A 1 204 ? -0.976 -13.572 -0.554 1.00 73.50 204 SER A CA 1
ATOM 1618 C C . SER A 1 204 ? -2.322 -14.246 -0.298 1.00 73.50 204 SER A C 1
ATOM 1620 O O . SER A 1 204 ? -3.238 -13.578 0.175 1.00 73.50 204 SER A O 1
ATOM 1622 N N . THR A 1 205 ? -2.446 -15.554 -0.519 1.00 74.75 205 THR A N 1
ATOM 1623 C CA . THR A 1 205 ? -3.679 -16.294 -0.198 1.00 74.75 205 THR A CA 1
ATOM 1624 C C . THR A 1 205 ? -3.920 -16.388 1.312 1.00 74.75 205 THR A C 1
ATOM 1626 O O . THR A 1 205 ? -5.055 -16.321 1.777 1.00 74.75 205 THR A O 1
ATOM 1629 N N . ILE A 1 206 ? -2.847 -16.524 2.098 1.00 77.56 206 ILE A N 1
ATOM 1630 C CA . ILE A 1 206 ? -2.928 -16.799 3.542 1.00 77.56 206 ILE A CA 1
ATOM 1631 C C . ILE A 1 206 ? -2.822 -15.507 4.367 1.00 77.56 206 ILE A C 1
ATOM 1633 O O . ILE A 1 206 ? -3.466 -15.378 5.406 1.00 77.56 206 ILE A O 1
ATOM 1637 N N . ARG A 1 207 ? -2.060 -14.513 3.895 1.00 78.25 207 ARG A N 1
ATOM 1638 C CA . ARG A 1 207 ? -1.815 -13.230 4.584 1.00 78.25 207 ARG A CA 1
ATOM 1639 C C . ARG A 1 207 ? -3.031 -12.419 5.037 1.00 78.25 207 ARG A C 1
ATOM 1641 O O . ARG A 1 207 ? -2.916 -11.816 6.105 1.00 78.25 207 ARG A O 1
ATOM 1648 N N . PRO A 1 208 ? -4.161 -12.347 4.308 1.00 82.50 208 PRO A N 1
ATOM 1649 C CA . PRO A 1 208 ? -5.298 -11.575 4.798 1.00 82.50 208 PRO A CA 1
ATOM 1650 C C . PRO A 1 208 ? -5.952 -12.226 6.025 1.00 82.50 208 PRO A C 1
ATOM 1652 O O . PRO A 1 208 ? -6.520 -11.508 6.846 1.00 82.50 208 PRO A O 1
ATOM 1655 N N . LEU A 1 209 ? -5.839 -13.553 6.195 1.00 83.88 209 LEU A N 1
ATOM 1656 C CA . LEU A 1 209 ? -6.517 -14.292 7.266 1.00 83.88 209 LEU A CA 1
ATOM 1657 C C . LEU A 1 209 ? -6.077 -13.854 8.673 1.00 83.88 209 LEU A C 1
ATOM 1659 O O . LEU A 1 209 ? -6.963 -13.516 9.457 1.00 83.88 209 LEU A O 1
ATOM 1663 N N . PRO A 1 210 ? -4.773 -13.764 9.016 1.00 83.94 210 PRO A N 1
ATOM 1664 C CA . PRO A 1 210 ? -4.344 -13.234 10.308 1.00 83.94 210 PRO A CA 1
ATOM 1665 C C . PRO A 1 210 ? -4.937 -11.864 10.637 1.00 83.94 210 PRO A C 1
ATOM 1667 O O . PRO A 1 210 ? -5.343 -11.639 11.770 1.00 83.94 210 PRO A O 1
ATOM 1670 N N . ILE A 1 211 ? -5.028 -10.958 9.661 1.00 86.25 211 ILE A N 1
ATOM 1671 C CA . ILE A 1 211 ? -5.545 -9.600 9.882 1.00 86.25 211 ILE A CA 1
ATOM 1672 C C . ILE A 1 211 ? -7.051 -9.605 10.098 1.00 86.25 211 ILE A C 1
ATOM 1674 O O . ILE A 1 211 ? -7.532 -8.914 10.992 1.00 86.25 211 ILE A O 1
ATOM 1678 N N . LEU A 1 212 ? -7.789 -10.406 9.331 1.00 86.81 212 LEU A N 1
ATOM 1679 C CA . LEU A 1 212 ? -9.233 -10.550 9.508 1.00 86.81 212 LEU A CA 1
ATOM 1680 C C . LEU A 1 212 ? -9.564 -11.205 10.855 1.00 86.81 212 LEU A C 1
ATOM 1682 O O . LEU A 1 212 ? -10.423 -10.709 11.579 1.00 86.81 212 LEU A O 1
ATOM 1686 N N . ILE A 1 213 ? -8.839 -12.263 11.232 1.00 87.94 213 ILE A N 1
ATOM 1687 C CA . ILE A 1 213 ? -8.986 -12.925 12.537 1.00 87.94 213 ILE A CA 1
ATOM 1688 C C . ILE A 1 213 ? -8.656 -11.948 13.667 1.00 87.94 213 ILE A C 1
ATOM 1690 O O . ILE A 1 213 ? -9.419 -11.846 14.627 1.00 87.94 213 ILE A O 1
ATOM 1694 N N . LEU A 1 214 ? -7.556 -11.198 13.548 1.00 88.44 214 LEU A N 1
ATOM 1695 C CA . LEU A 1 214 ? -7.181 -10.188 14.533 1.00 88.44 214 LEU A CA 1
ATOM 1696 C C . LEU A 1 214 ? -8.222 -9.079 14.632 1.00 88.44 214 LEU A C 1
ATOM 1698 O O . LEU A 1 214 ? -8.525 -8.671 15.742 1.00 88.44 214 LEU A O 1
ATOM 1702 N N . ALA A 1 215 ? -8.799 -8.621 13.522 1.00 86.81 215 ALA A N 1
ATOM 1703 C CA . ALA A 1 215 ? -9.839 -7.599 13.533 1.00 86.81 215 ALA A CA 1
ATOM 1704 C C . ALA A 1 215 ? -11.129 -8.088 14.208 1.00 86.81 215 ALA A C 1
ATOM 1706 O O . ALA A 1 215 ? -11.716 -7.357 15.004 1.00 86.81 215 ALA A O 1
ATOM 1707 N N . LEU A 1 216 ? -11.539 -9.336 13.952 1.00 87.38 216 LEU A N 1
ATOM 1708 C CA . LEU A 1 216 ? -12.677 -9.957 14.635 1.00 87.38 216 LEU A CA 1
ATOM 1709 C C . LEU A 1 216 ? -12.402 -10.116 16.134 1.00 87.38 216 LEU A C 1
ATOM 1711 O O . LEU A 1 216 ? -13.219 -9.712 16.958 1.00 87.38 216 LEU A O 1
ATOM 1715 N N . TRP A 1 217 ? -11.229 -10.638 16.497 1.00 88.81 217 TRP A N 1
ATOM 1716 C CA . TRP A 1 217 ? -10.811 -10.773 17.893 1.00 88.81 217 TRP A CA 1
ATOM 1717 C C . TRP A 1 217 ? -10.756 -9.419 18.607 1.00 88.81 217 TRP A C 1
ATOM 1719 O O . TRP A 1 217 ? -11.232 -9.281 19.731 1.00 88.81 217 TRP A O 1
ATOM 1729 N N . ASP A 1 218 ? -10.223 -8.401 17.939 1.00 84.75 218 ASP A N 1
ATOM 1730 C CA . ASP A 1 218 ? -10.088 -7.043 18.450 1.00 84.75 218 ASP A CA 1
ATOM 1731 C C . ASP A 1 218 ? -11.449 -6.337 18.587 1.00 84.75 218 ASP A C 1
ATOM 1733 O O . ASP A 1 218 ? -11.609 -5.532 19.504 1.00 84.75 218 ASP A O 1
ATOM 1737 N N . GLY A 1 219 ? -12.431 -6.671 17.742 1.00 81.31 219 GLY A N 1
ATOM 1738 C CA . GLY A 1 219 ? -13.820 -6.220 17.865 1.00 81.31 219 GLY A CA 1
ATOM 1739 C C . GLY A 1 219 ? -14.599 -6.917 18.985 1.00 81.31 219 GLY A C 1
ATOM 1740 O O . GLY A 1 219 ? -15.426 -6.282 19.629 1.00 81.31 219 GLY A O 1
ATOM 1741 N N . VAL A 1 220 ? -14.313 -8.196 19.250 1.00 84.25 220 VAL A N 1
ATOM 1742 C CA . VAL A 1 220 ? -14.978 -8.975 20.313 1.00 84.25 220 VAL A CA 1
ATOM 1743 C C . VAL A 1 220 ? -14.394 -8.671 21.695 1.00 84.25 220 VAL A C 1
ATOM 1745 O O . VAL A 1 220 ? -15.134 -8.568 22.668 1.00 84.25 220 VAL A O 1
ATOM 1748 N N . MET A 1 221 ? -13.070 -8.542 21.800 1.00 81.44 221 MET A N 1
ATOM 1749 C CA . MET A 1 221 ? -12.379 -8.496 23.096 1.00 81.44 221 MET A CA 1
ATOM 1750 C C . MET A 1 221 ? -12.111 -7.086 23.623 1.00 81.44 221 MET A C 1
ATOM 1752 O O . MET A 1 221 ? -11.790 -6.933 24.802 1.00 81.44 221 MET A O 1
ATOM 1756 N N . ASN A 1 222 ? -12.190 -6.040 22.795 1.00 77.50 222 ASN A N 1
ATOM 1757 C CA . ASN A 1 222 ? -11.960 -4.683 23.286 1.00 77.50 222 ASN A CA 1
ATOM 1758 C C . ASN A 1 222 ? -13.245 -3.995 23.719 1.00 77.50 222 ASN A C 1
ATOM 1760 O O . ASN A 1 222 ? -14.212 -3.908 22.977 1.00 77.50 222 ASN A O 1
ATOM 1764 N N . GLN A 1 223 ? -13.168 -3.360 24.884 1.00 70.38 223 GLN A N 1
ATOM 1765 C CA . GLN A 1 223 ? -14.235 -2.521 25.426 1.00 70.38 223 GLN A CA 1
ATOM 1766 C C . GLN A 1 223 ? -14.330 -1.147 24.738 1.00 70.38 223 GLN A C 1
ATOM 1768 O O . GLN A 1 223 ? -15.337 -0.461 24.870 1.00 70.38 223 GLN A O 1
ATOM 1773 N N . ARG A 1 224 ? -13.283 -0.714 24.015 1.00 78.88 224 ARG A N 1
ATOM 1774 C CA . ARG A 1 224 ? -13.282 0.581 23.317 1.00 78.88 224 ARG A CA 1
ATOM 1775 C C . ARG A 1 224 ? -13.888 0.441 21.918 1.00 78.88 224 ARG A C 1
ATOM 1777 O O . ARG A 1 224 ? -13.387 -0.387 21.153 1.00 78.88 224 ARG A O 1
ATOM 1784 N N . PRO A 1 225 ? -14.870 1.281 21.545 1.00 80.38 225 PRO A N 1
ATOM 1785 C CA . PRO A 1 225 ? -15.452 1.244 20.212 1.00 80.38 225 PRO A CA 1
ATOM 1786 C C . PRO A 1 225 ? -14.391 1.549 19.145 1.00 80.38 225 PRO A C 1
ATOM 1788 O O . PRO A 1 225 ? -13.570 2.464 19.279 1.00 80.38 225 PRO A O 1
ATOM 1791 N N . ARG A 1 226 ? -14.397 0.744 18.080 1.00 85.62 226 ARG A N 1
ATOM 1792 C CA . ARG A 1 226 ? -13.575 0.952 16.883 1.00 85.62 226 ARG A CA 1
ATOM 1793 C C . ARG A 1 226 ? -14.302 1.863 15.915 1.00 85.62 226 ARG A C 1
ATOM 1795 O O . ARG A 1 226 ? -15.506 1.723 15.717 1.00 85.62 226 ARG A O 1
ATOM 1802 N N . ASP A 1 227 ? -13.564 2.784 15.314 1.00 86.38 227 ASP A N 1
ATOM 1803 C CA . ASP A 1 227 ? -14.151 3.718 14.367 1.00 86.38 227 ASP A CA 1
ATOM 1804 C C . ASP A 1 227 ? -14.239 3.165 12.950 1.00 86.38 227 ASP A C 1
ATOM 1806 O O . ASP A 1 227 ? -13.627 2.158 12.595 1.00 86.38 227 ASP A O 1
ATOM 1810 N N . TRP A 1 228 ? -15.018 3.841 12.109 1.00 85.50 228 TRP A N 1
ATOM 1811 C CA . TRP A 1 228 ? -15.176 3.451 10.710 1.00 85.50 228 TRP A CA 1
ATOM 1812 C C . TRP A 1 228 ? -13.833 3.463 9.958 1.00 85.50 228 TRP A C 1
ATOM 1814 O O . TRP A 1 228 ? -13.621 2.618 9.092 1.00 85.50 228 TRP A O 1
ATOM 1824 N N . MET A 1 229 ? -12.904 4.369 10.302 1.00 88.12 229 MET A N 1
ATOM 1825 C CA . MET A 1 229 ? -11.576 4.432 9.677 1.00 88.12 229 MET A CA 1
ATOM 1826 C C . MET A 1 229 ? -10.728 3.204 10.003 1.00 88.12 229 MET A C 1
ATOM 1828 O O . MET A 1 229 ? -9.952 2.757 9.159 1.00 88.12 229 MET A O 1
ATOM 1832 N N . HIS A 1 230 ? -10.857 2.658 11.211 1.00 90.44 230 HIS A N 1
ATOM 1833 C CA . HIS A 1 230 ? -10.200 1.425 11.606 1.00 90.44 230 HIS A CA 1
ATOM 1834 C C . HIS A 1 230 ? -10.674 0.277 10.716 1.00 90.44 230 HIS A C 1
ATOM 1836 O O . HIS A 1 230 ? -9.848 -0.391 10.095 1.00 90.44 230 HIS A O 1
ATOM 1842 N N . TRP A 1 231 ? -11.990 0.099 10.589 1.00 90.44 231 TRP A N 1
ATOM 1843 C CA . TRP A 1 231 ? -12.570 -0.952 9.750 1.00 90.44 231 TRP A CA 1
ATOM 1844 C C . TRP A 1 231 ? -12.246 -0.762 8.267 1.00 90.44 231 TRP A C 1
ATOM 1846 O O . TRP A 1 231 ? -11.887 -1.726 7.595 1.00 90.44 231 TRP A O 1
ATOM 1856 N N . ALA A 1 232 ? -12.281 0.479 7.772 1.00 90.31 232 ALA A N 1
ATOM 1857 C CA . ALA A 1 232 ? -11.875 0.806 6.408 1.00 90.31 232 ALA A CA 1
ATOM 1858 C C . ALA A 1 232 ? -10.400 0.465 6.158 1.00 90.31 232 ALA A C 1
ATOM 1860 O O . ALA A 1 232 ? -10.065 -0.089 5.116 1.00 90.31 232 ALA A O 1
ATOM 1861 N N . GLY A 1 233 ? -9.520 0.744 7.120 1.00 92.69 233 GLY A N 1
ATOM 1862 C CA . GLY A 1 233 ? -8.105 0.402 7.032 1.00 92.69 233 GLY A CA 1
ATOM 1863 C C . GLY A 1 233 ? -7.827 -1.093 7.058 1.00 92.69 233 GLY A C 1
ATOM 1864 O O . GLY A 1 233 ? -7.033 -1.570 6.251 1.00 92.69 233 GLY A O 1
ATOM 1865 N N . VAL A 1 234 ? -8.509 -1.837 7.933 1.00 93.25 234 VAL A N 1
ATOM 1866 C CA . VAL A 1 234 ? -8.451 -3.307 7.959 1.00 93.25 234 VAL A CA 1
ATOM 1867 C C . VAL A 1 234 ? -8.914 -3.872 6.617 1.00 93.25 234 VAL A C 1
ATOM 1869 O O . VAL A 1 234 ? -8.179 -4.637 5.999 1.00 93.25 234 VAL A O 1
ATOM 1872 N N . ALA A 1 235 ? -10.085 -3.455 6.129 1.00 92.25 235 ALA A N 1
ATOM 1873 C CA . ALA A 1 235 ? -10.634 -3.933 4.863 1.00 92.25 235 ALA A CA 1
ATOM 1874 C C . ALA A 1 235 ? -9.719 -3.595 3.678 1.00 92.25 235 ALA A C 1
ATOM 1876 O O . ALA A 1 235 ? -9.402 -4.472 2.873 1.00 92.25 235 ALA A O 1
ATOM 1877 N N . ALA A 1 236 ? -9.247 -2.347 3.595 1.00 92.38 236 ALA A N 1
ATOM 1878 C CA . ALA A 1 236 ? -8.386 -1.905 2.507 1.00 92.38 236 ALA A CA 1
ATOM 1879 C C . ALA A 1 236 ? -7.059 -2.674 2.485 1.00 92.38 236 ALA A C 1
ATOM 1881 O O . ALA A 1 236 ? -6.589 -3.083 1.425 1.00 92.38 236 ALA A O 1
ATOM 1882 N N . TRP A 1 237 ? -6.472 -2.908 3.656 1.00 93.19 237 TRP A N 1
ATOM 1883 C CA . TRP A 1 237 ? -5.222 -3.642 3.777 1.00 93.19 237 TRP A CA 1
ATOM 1884 C C . TRP A 1 237 ? -5.387 -5.142 3.495 1.00 93.19 237 TRP A C 1
ATOM 1886 O O . TRP A 1 237 ? -4.577 -5.716 2.768 1.00 93.19 237 TRP A O 1
ATOM 1896 N N . SER A 1 238 ? -6.454 -5.779 3.987 1.00 90.62 238 SER A N 1
ATOM 1897 C CA . SER A 1 238 ? -6.770 -7.178 3.664 1.00 90.62 238 SER A CA 1
ATOM 1898 C C . SER A 1 238 ? -6.992 -7.379 2.163 1.00 90.62 238 SER A C 1
ATOM 1900 O O . SER A 1 238 ? -6.455 -8.326 1.589 1.00 90.62 238 SER A O 1
ATOM 1902 N N . LEU A 1 239 ? -7.725 -6.473 1.508 1.00 89.62 239 LEU A N 1
ATOM 1903 C CA . LEU A 1 239 ? -7.919 -6.509 0.056 1.00 89.62 239 LEU A CA 1
ATOM 1904 C C . LEU A 1 239 ? -6.609 -6.264 -0.702 1.00 89.62 239 LEU A C 1
ATOM 1906 O O . LEU A 1 239 ? -6.345 -6.945 -1.691 1.00 89.62 239 LEU A O 1
ATOM 1910 N N . LEU A 1 240 ? -5.753 -5.360 -0.216 1.00 89.00 240 LEU A N 1
ATOM 1911 C CA . LEU A 1 240 ? -4.425 -5.135 -0.790 1.00 89.00 240 LEU A CA 1
ATOM 1912 C C . LEU A 1 240 ? -3.538 -6.388 -0.689 1.00 89.00 240 LEU A C 1
ATOM 1914 O O . LEU A 1 240 ? -2.834 -6.711 -1.641 1.00 89.00 240 LEU A O 1
ATOM 1918 N N . MET A 1 241 ? -3.586 -7.114 0.431 1.00 87.62 241 MET A N 1
ATOM 1919 C CA . MET A 1 241 ? -2.851 -8.374 0.603 1.00 87.62 241 MET A CA 1
ATOM 1920 C C . MET A 1 241 ? -3.369 -9.495 -0.301 1.00 87.62 241 MET A C 1
ATOM 1922 O O . MET A 1 241 ? -2.571 -10.313 -0.764 1.00 87.62 241 MET A O 1
ATOM 1926 N N . LEU A 1 242 ? -4.682 -9.520 -0.551 1.00 86.19 242 LEU A N 1
ATOM 1927 C CA . LEU A 1 242 ? -5.344 -10.485 -1.429 1.00 86.19 242 LEU A CA 1
ATOM 1928 C C . LEU A 1 242 ? -5.123 -10.173 -2.919 1.00 86.19 242 LEU A C 1
ATOM 1930 O O . LEU A 1 242 ? -5.180 -11.076 -3.751 1.00 86.19 242 LEU A O 1
ATOM 1934 N N . PHE A 1 243 ? -4.839 -8.913 -3.260 1.00 85.12 243 PHE A N 1
ATOM 1935 C CA . PHE A 1 243 ? -4.696 -8.440 -4.637 1.00 85.12 243 PHE A CA 1
ATOM 1936 C C . PHE A 1 243 ? -3.812 -9.329 -5.531 1.00 85.12 243 PHE A C 1
ATOM 1938 O O . PHE A 1 243 ? -4.266 -9.684 -6.615 1.00 85.12 243 PHE A O 1
ATOM 1945 N N . PRO A 1 244 ? -2.618 -9.785 -5.107 1.00 82.81 244 PRO A N 1
ATOM 1946 C CA . PRO A 1 244 ? -1.759 -10.615 -5.954 1.00 82.81 244 PRO A CA 1
ATOM 1947 C C . PRO A 1 244 ? -2.353 -11.973 -6.311 1.00 82.81 244 PRO A C 1
ATOM 1949 O O . PRO A 1 244 ? -2.143 -12.473 -7.414 1.00 82.81 244 PRO A O 1
ATOM 1952 N N . PHE A 1 245 ? -3.107 -12.562 -5.382 1.00 82.88 245 PHE A N 1
ATOM 1953 C CA . PHE A 1 245 ? -3.836 -13.796 -5.636 1.00 82.88 245 PHE A CA 1
ATOM 1954 C C . PHE A 1 24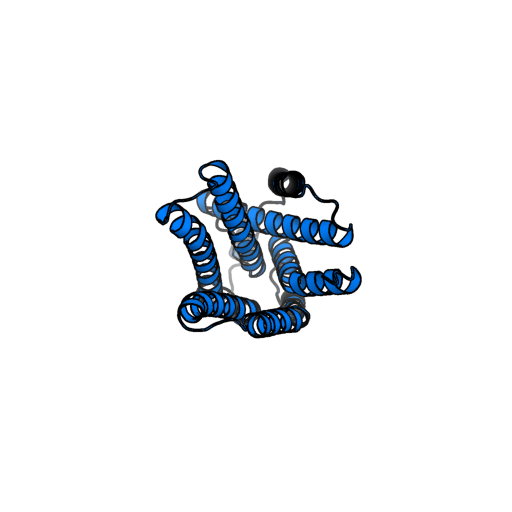5 ? -4.934 -13.560 -6.680 1.00 82.88 245 PHE A C 1
ATOM 1956 O O . PHE A 1 245 ? -5.059 -14.339 -7.621 1.00 82.88 245 PHE A O 1
ATOM 1963 N N . LEU A 1 246 ? -5.671 -12.447 -6.572 1.00 84.00 246 LEU A N 1
ATOM 1964 C CA . LEU A 1 246 ? -6.677 -12.070 -7.569 1.00 84.00 246 LEU A CA 1
ATOM 1965 C C . LEU A 1 246 ? -6.046 -11.810 -8.944 1.00 84.00 246 LEU A C 1
ATOM 1967 O O . LEU A 1 246 ? -6.598 -12.250 -9.948 1.00 84.00 246 LEU A O 1
ATOM 1971 N N . THR A 1 247 ? -4.873 -11.168 -9.005 1.00 81.94 247 THR A N 1
ATOM 1972 C CA . THR A 1 247 ? -4.117 -10.996 -10.257 1.00 81.94 247 THR A CA 1
ATOM 1973 C C . THR A 1 247 ? -3.757 -12.340 -10.877 1.00 81.94 247 THR A C 1
ATOM 1975 O O . THR A 1 247 ? -4.012 -12.547 -12.060 1.00 81.94 247 THR A O 1
ATOM 1978 N N . ALA A 1 248 ? -3.203 -13.266 -10.090 1.00 80.50 248 ALA A N 1
ATOM 1979 C CA . ALA A 1 248 ? -2.841 -14.591 -10.581 1.00 80.50 248 ALA A CA 1
ATOM 1980 C C . ALA A 1 248 ? -4.065 -15.369 -11.081 1.00 80.50 248 ALA A C 1
ATOM 1982 O O . ALA A 1 248 ? -4.006 -15.980 -12.147 1.00 80.50 248 ALA A O 1
ATOM 1983 N N . LEU A 1 249 ? -5.188 -15.297 -10.361 1.00 83.56 249 LEU A N 1
ATOM 1984 C CA . LEU A 1 249 ? -6.444 -15.919 -10.772 1.00 83.56 249 LEU A CA 1
ATOM 1985 C C . LEU A 1 249 ? -6.932 -15.356 -12.113 1.00 83.56 249 LEU A C 1
ATOM 1987 O O . LEU A 1 249 ? -7.245 -16.133 -13.009 1.00 83.56 249 LEU A O 1
ATOM 1991 N N . VAL A 1 250 ? -6.948 -14.027 -12.271 1.00 83.19 250 VAL A N 1
ATOM 1992 C CA . VAL A 1 250 ? -7.341 -13.381 -13.532 1.00 83.19 250 VAL A CA 1
ATOM 1993 C C . VAL A 1 250 ? -6.439 -13.843 -14.673 1.00 83.19 250 VAL A C 1
ATOM 1995 O O . VAL A 1 250 ? -6.968 -14.334 -15.659 1.00 83.19 250 VAL A O 1
ATOM 1998 N N . VAL A 1 251 ? -5.112 -13.789 -14.510 1.00 79.12 251 VAL A N 1
ATOM 1999 C CA . VAL A 1 251 ? -4.148 -14.233 -15.538 1.00 79.12 251 VAL A CA 1
ATOM 2000 C C . VAL A 1 251 ? -4.375 -15.698 -15.933 1.00 79.12 251 VAL A C 1
ATOM 2002 O O . VAL A 1 251 ? -4.348 -16.033 -17.114 1.00 79.12 251 VAL A O 1
ATOM 2005 N N . THR A 1 252 ? -4.646 -16.570 -14.958 1.00 80.62 252 THR A N 1
ATOM 2006 C CA . THR A 1 252 ? -4.884 -18.002 -15.213 1.00 80.62 252 THR A CA 1
ATOM 2007 C C . THR A 1 252 ? -6.203 -18.237 -15.956 1.00 80.62 252 THR A C 1
ATOM 2009 O O . THR A 1 252 ? -6.276 -19.101 -16.825 1.00 80.62 252 THR A O 1
ATOM 2012 N N . LEU A 1 253 ? -7.249 -17.474 -15.625 1.00 79.56 253 LEU A N 1
ATOM 2013 C CA . LEU A 1 253 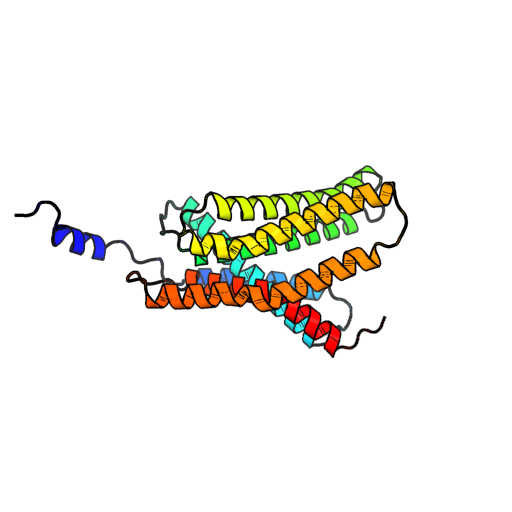? -8.585 -17.612 -16.213 1.00 79.56 253 LEU A CA 1
ATOM 2014 C C . LEU A 1 253 ? -8.708 -16.966 -17.597 1.00 79.56 253 LEU A C 1
ATOM 2016 O O . LEU A 1 253 ? -9.476 -17.460 -18.418 1.00 79.56 253 LEU A O 1
ATOM 2020 N N . THR A 1 254 ? -7.982 -15.876 -17.861 1.00 77.75 254 THR A N 1
ATOM 2021 C CA . THR A 1 254 ? -8.008 -15.184 -19.162 1.00 77.75 254 THR A CA 1
ATOM 2022 C C . THR A 1 254 ? -7.066 -15.811 -20.186 1.00 77.75 254 THR A C 1
ATOM 2024 O O . THR A 1 254 ? -7.114 -15.434 -21.350 1.00 77.75 254 THR A O 1
ATOM 2027 N N . GLY A 1 255 ? -6.237 -16.785 -19.789 1.00 62.03 255 GLY A N 1
ATOM 2028 C CA . GLY A 1 255 ? -5.468 -17.603 -20.724 1.00 62.03 255 GLY A CA 1
ATOM 2029 C C . GLY A 1 255 ? -4.525 -16.795 -21.614 1.00 62.03 255 GLY A C 1
ATOM 2030 O O . GLY A 1 255 ? -4.441 -17.076 -22.808 1.00 62.03 255 GLY A O 1
ATOM 2031 N N . THR A 1 256 ? -3.816 -15.805 -21.059 1.00 53.16 256 THR A N 1
ATOM 2032 C CA . THR A 1 256 ? -2.711 -15.139 -21.768 1.00 53.16 256 THR A CA 1
ATOM 2033 C C . THR A 1 256 ? -1.544 -16.121 -21.899 1.00 53.16 256 THR A C 1
ATOM 2035 O O . THR A 1 256 ? -0.597 -16.088 -21.115 1.00 53.16 256 THR A O 1
ATOM 2038 N N . ASN A 1 257 ? -1.682 -17.057 -22.838 1.00 39.44 257 ASN A N 1
ATOM 2039 C CA . ASN A 1 257 ? -0.592 -17.808 -23.441 1.00 39.44 257 ASN A CA 1
ATOM 2040 C C . ASN A 1 257 ? 0.082 -16.867 -24.446 1.00 39.44 257 ASN A C 1
ATOM 2042 O O . ASN A 1 257 ? -0.264 -16.896 -25.626 1.00 39.44 257 ASN A O 1
ATOM 2046 N N . ASP A 1 258 ? 0.986 -16.024 -23.957 1.00 39.56 258 ASP A N 1
ATOM 2047 C CA . ASP A 1 258 ? 2.067 -15.491 -24.791 1.00 39.56 258 ASP A CA 1
ATOM 2048 C C . ASP A 1 258 ? 3.301 -16.386 -24.614 1.00 39.56 258 ASP A C 1
ATOM 2050 O O . ASP A 1 258 ? 3.662 -16.669 -23.443 1.00 39.56 258 ASP A O 1
#

Secondary structure (DSSP, 8-state):
--TTS--HHHHHHTTSS--S----HHHHHHHHHHHHHHHHHHHHH--S---HHHHHHHHHHHHHHHHHHHHHHHHHHHHHTT--PPPPHHHHHHHHHHHHHHHHHHHHHHHHHHHHH-SS--HHHHHHHHHHHHHHHHHHHHHHHHHHHHSSS-HHHHHHHHHHHHHHHHHHHHHHHHHHHTTTS-S-HHHHHHHHHHHHHHHHHHTHHHHHHHHHHHHHH-SSPPPHHHHHHHHHHHHHHHHHHHHHHHHHHHT---

Radius of gyration: 21.71 Å; chains: 1; bounding box: 48×40×76 Å

Organism: NCBI:txid124

Foldseek 3Di:
DDPPDDDVVVVVVVVPPPPDPPPDPVLVVQLVVQLVVQLVVVVVVDPDPDDPLVNVLSSLLSSLLSQLLSLLVVVVVCVVVVNCDDDDLLSLLSVLSNLVSVLVVVLVVLLVVLCVPPVPDDPVSVCCNPVVSLVSLVVSLVSLVCCLPPPPDDNLSSVLSVVVSVLSVVVSVVVVVCVVVVVVDDDVVVVVVVVNLVVLQVCLVCSLVSLVVVVVVCCVPDPDDDDPSSVSSNVSNSVVSNSSNSVVVCCVVVPPPD